Protein AF-A0A2D7W5N3-F1 (afdb_monomer_lite)

Radius of gyration: 33.21 Å; chains: 1; bounding box: 75×40×113 Å

Structure (mmCIF, N/CA/C/O backbone):
data_AF-A0A2D7W5N3-F1
#
_entry.id   AF-A0A2D7W5N3-F1
#
loop_
_atom_site.group_PDB
_atom_site.id
_atom_site.type_symbol
_atom_site.label_atom_id
_atom_site.label_alt_id
_atom_site.label_comp_id
_atom_site.label_asym_id
_atom_site.label_entity_id
_atom_site.label_seq_id
_atom_site.pdbx_PDB_ins_code
_atom_site.Cartn_x
_atom_site.Cartn_y
_atom_site.Cartn_z
_atom_site.occupancy
_atom_site.B_iso_or_equiv
_atom_site.auth_seq_id
_atom_site.auth_comp_id
_atom_site.auth_asym_id
_atom_site.auth_atom_id
_atom_site.pdbx_PDB_model_num
ATOM 1 N N . MET A 1 1 ? 52.614 26.474 -82.467 1.00 54.72 1 MET A N 1
ATOM 2 C CA . MET A 1 1 ? 52.352 26.367 -81.014 1.00 54.72 1 MET A CA 1
ATOM 3 C C . MET A 1 1 ? 50.844 26.342 -80.784 1.00 54.72 1 MET A C 1
ATOM 5 O O . MET A 1 1 ? 50.235 27.396 -80.765 1.00 54.72 1 MET A O 1
ATOM 9 N N . SER A 1 2 ? 50.232 25.157 -80.706 1.00 54.56 2 SER A N 1
ATOM 10 C CA . SER A 1 2 ? 48.811 24.978 -80.342 1.00 54.56 2 SER A CA 1
ATOM 11 C C . SER A 1 2 ? 48.578 23.537 -79.861 1.00 5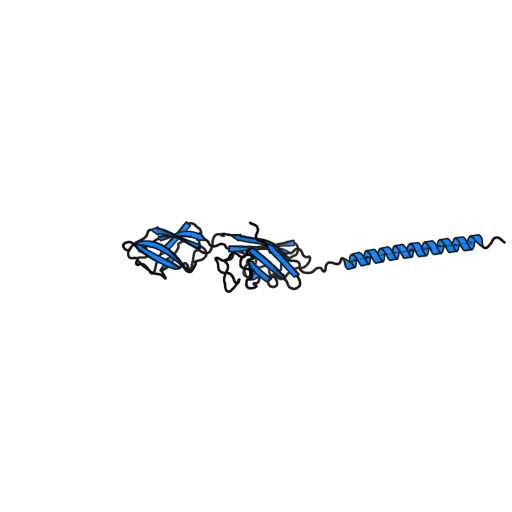4.56 2 SER A C 1
ATOM 13 O O . SER A 1 2 ? 47.822 22.773 -80.446 1.00 54.56 2 SER A O 1
ATOM 15 N N . GLY A 1 3 ? 49.354 23.110 -78.861 1.00 53.22 3 GLY A N 1
ATOM 16 C CA . GLY A 1 3 ? 49.225 21.783 -78.233 1.00 53.22 3 GLY A CA 1
ATOM 17 C C . GLY A 1 3 ? 49.004 21.849 -76.719 1.00 53.22 3 GLY A C 1
ATOM 18 O O . GLY A 1 3 ? 48.612 20.865 -76.107 1.00 53.22 3 GLY A O 1
ATOM 19 N N . SER A 1 4 ? 49.215 23.020 -76.111 1.00 54.69 4 SER A N 1
ATOM 20 C CA . SER A 1 4 ? 49.240 23.203 -74.655 1.00 54.69 4 SER A CA 1
ATOM 21 C C . SER A 1 4 ? 47.869 23.521 -74.036 1.00 54.69 4 SER A C 1
ATOM 23 O O . SER A 1 4 ? 47.729 23.461 -72.821 1.00 54.69 4 SER A O 1
ATOM 25 N N . SER A 1 5 ? 46.854 23.861 -74.845 1.00 56.72 5 SER A N 1
ATOM 26 C CA . SER A 1 5 ? 45.536 24.319 -74.360 1.00 56.72 5 SER A CA 1
ATOM 27 C C . SER A 1 5 ? 44.549 23.173 -74.093 1.00 56.72 5 SER A C 1
ATOM 29 O O . SER A 1 5 ? 43.832 23.222 -73.098 1.00 56.72 5 SER A O 1
ATOM 31 N N . VAL A 1 6 ? 44.543 22.116 -74.915 1.00 60.38 6 VAL A N 1
ATOM 32 C CA . VAL A 1 6 ? 43.643 20.961 -74.719 1.00 60.38 6 VAL A CA 1
ATOM 33 C C . VAL A 1 6 ? 44.118 20.093 -73.549 1.00 60.38 6 VAL A C 1
ATOM 35 O O . VAL A 1 6 ? 43.312 19.685 -72.721 1.00 60.38 6 VAL A O 1
ATOM 38 N N . GLY A 1 7 ? 45.434 19.886 -73.411 1.00 58.69 7 GLY A N 1
ATOM 39 C CA . GLY A 1 7 ? 46.010 19.114 -72.303 1.00 58.69 7 GLY A CA 1
ATOM 40 C C . GLY A 1 7 ? 45.766 19.749 -70.929 1.00 58.69 7 GLY A C 1
ATOM 41 O O . GLY A 1 7 ? 45.365 19.055 -70.001 1.00 58.69 7 GLY A O 1
ATOM 42 N N . ALA A 1 8 ? 45.924 21.072 -70.805 1.00 59.53 8 ALA A N 1
ATOM 43 C CA . ALA A 1 8 ? 45.649 21.787 -69.556 1.00 59.53 8 ALA A CA 1
ATOM 44 C C . ALA A 1 8 ? 44.154 21.773 -69.181 1.00 59.53 8 ALA A C 1
ATOM 46 O O . ALA A 1 8 ? 43.815 21.650 -68.005 1.00 59.53 8 ALA A O 1
ATOM 47 N N . MET A 1 9 ? 43.259 21.844 -70.174 1.00 61.66 9 MET A N 1
ATOM 48 C CA . MET A 1 9 ? 41.810 21.799 -69.956 1.00 61.66 9 MET A CA 1
ATOM 49 C C . MET A 1 9 ? 41.342 20.403 -69.518 1.00 61.66 9 MET A C 1
ATOM 51 O O . MET A 1 9 ? 40.581 20.289 -68.560 1.00 61.66 9 MET A O 1
ATOM 55 N N . VAL A 1 10 ? 41.859 19.342 -70.153 1.00 63.25 10 VAL A N 1
ATOM 56 C CA . VAL A 1 10 ? 41.561 17.945 -69.784 1.00 63.25 10 VAL A CA 1
ATOM 57 C C . VAL A 1 10 ? 42.049 17.648 -68.368 1.00 63.25 10 VAL A C 1
ATOM 59 O O . VAL A 1 10 ? 41.284 17.141 -67.548 1.00 63.25 10 VAL A O 1
ATOM 62 N N . VAL A 1 11 ? 43.280 18.044 -68.034 1.00 66.69 11 VAL A N 1
ATOM 63 C CA . VAL A 1 11 ? 43.834 17.861 -66.685 1.00 66.69 11 VAL A CA 1
ATOM 64 C C . VAL A 1 11 ? 43.010 18.629 -65.644 1.00 66.69 11 VAL A C 1
ATOM 66 O O . VAL A 1 11 ? 42.644 18.052 -64.623 1.00 66.69 11 VAL A O 1
ATOM 69 N N . GLY A 1 12 ? 42.618 19.877 -65.923 1.00 64.81 12 GLY A N 1
ATOM 70 C CA . GLY A 1 12 ? 41.759 20.666 -65.032 1.00 64.81 12 GLY A CA 1
ATOM 71 C C . GLY A 1 12 ? 40.396 20.018 -64.764 1.00 64.81 12 GLY A C 1
ATOM 72 O O . GLY A 1 12 ? 39.967 19.946 -63.614 1.00 64.81 12 GLY A O 1
ATOM 73 N N . THR A 1 13 ? 39.740 19.476 -65.796 1.00 70.06 13 THR A N 1
ATOM 74 C CA . THR A 1 13 ? 38.446 18.789 -65.627 1.00 70.06 13 THR A CA 1
ATOM 75 C C . THR A 1 13 ? 38.557 17.501 -64.816 1.00 70.06 13 THR A C 1
ATOM 77 O O . THR A 1 13 ? 37.707 17.247 -63.967 1.00 70.06 13 THR A O 1
ATOM 80 N N . VAL A 1 14 ? 39.627 16.724 -65.009 1.00 68.44 14 VAL A N 1
ATOM 81 C CA . VAL A 1 14 ? 39.860 15.484 -64.254 1.00 68.44 14 VAL A CA 1
ATOM 82 C C . VAL A 1 14 ? 40.140 15.790 -62.785 1.00 68.44 14 VAL A C 1
ATOM 84 O O . VAL A 1 14 ? 39.555 15.152 -61.914 1.00 68.44 14 VAL A O 1
ATOM 87 N N . PHE A 1 15 ? 40.957 16.805 -62.485 1.00 66.75 15 PHE A N 1
ATOM 88 C CA . PHE A 1 15 ? 41.204 17.211 -61.099 1.00 66.75 15 PHE A CA 1
ATOM 89 C C . PHE A 1 15 ? 39.926 17.691 -60.403 1.00 66.75 15 PHE A C 1
ATOM 91 O O . PHE A 1 15 ? 39.669 17.278 -59.277 1.00 66.75 15 PHE A O 1
ATOM 98 N N . ILE A 1 16 ? 39.084 18.488 -61.069 1.00 73.00 16 ILE A N 1
ATOM 99 C CA . ILE A 1 16 ? 37.806 18.944 -60.496 1.00 73.00 16 ILE A CA 1
ATOM 100 C C . ILE A 1 16 ? 36.856 17.766 -60.241 1.00 73.00 16 ILE A C 1
ATOM 102 O O . ILE A 1 16 ? 36.199 17.741 -59.203 1.00 73.00 16 ILE A O 1
ATOM 106 N N . MET A 1 17 ? 36.810 16.764 -61.126 1.00 72.06 17 MET A N 1
ATOM 107 C CA . MET A 1 17 ? 36.008 15.552 -60.906 1.00 72.06 17 MET A CA 1
ATOM 108 C C . MET A 1 17 ? 36.518 14.729 -59.718 1.00 72.06 17 MET A C 1
ATOM 110 O O . MET A 1 17 ? 35.714 14.275 -58.908 1.00 72.06 17 MET A O 1
ATOM 114 N N . VAL A 1 18 ? 37.839 14.574 -59.573 1.00 75.00 18 VAL A N 1
ATOM 115 C CA . VAL A 1 18 ? 38.444 13.855 -58.438 1.00 75.00 18 VAL A CA 1
ATOM 116 C C . VAL A 1 18 ? 38.167 14.583 -57.125 1.00 75.00 18 VAL A C 1
ATOM 118 O O . VAL A 1 18 ? 37.738 13.951 -56.162 1.00 75.00 18 VAL A O 1
ATOM 121 N N . PHE A 1 19 ? 38.339 15.907 -57.088 1.00 70.00 19 PHE A N 1
ATOM 122 C CA . PHE A 1 19 ? 37.999 16.700 -55.908 1.00 70.00 19 PHE A CA 1
ATOM 123 C C . PHE A 1 19 ? 36.498 16.661 -55.610 1.00 70.00 19 PHE A C 1
ATOM 125 O O . PHE A 1 19 ? 36.133 16.524 -54.450 1.00 70.00 19 PHE A O 1
ATOM 132 N N . GLY A 1 20 ? 35.634 16.695 -56.629 1.00 71.25 20 GLY A N 1
ATOM 133 C CA . GLY A 1 20 ? 34.184 16.575 -56.464 1.00 71.25 20 GLY A CA 1
ATOM 134 C C . GLY A 1 20 ? 33.745 15.223 -55.895 1.00 71.25 20 GLY A C 1
ATOM 135 O O . GLY A 1 20 ? 32.895 15.178 -55.013 1.00 71.25 20 GLY A O 1
ATOM 136 N N . MET A 1 21 ? 34.346 14.113 -56.334 1.00 78.50 21 MET A N 1
ATOM 137 C CA . MET A 1 21 ? 34.057 12.794 -55.750 1.00 78.50 21 MET A CA 1
ATOM 138 C C . MET A 1 21 ? 34.644 12.647 -54.342 1.00 78.50 21 MET A C 1
ATOM 140 O O . MET A 1 21 ? 34.015 12.042 -53.474 1.00 78.50 21 MET A O 1
ATOM 144 N N . ALA A 1 22 ? 35.824 13.221 -54.093 1.00 72.69 22 ALA A N 1
ATOM 145 C CA . ALA A 1 22 ? 36.445 13.211 -52.774 1.00 72.69 22 ALA A CA 1
ATOM 146 C C . ALA A 1 22 ? 35.637 14.023 -51.750 1.00 72.69 22 ALA A C 1
ATOM 148 O O . ALA A 1 22 ? 35.497 13.577 -50.615 1.00 72.69 22 ALA A O 1
ATOM 149 N N . THR A 1 23 ? 35.062 15.171 -52.130 1.00 75.31 23 THR A N 1
ATOM 150 C CA . THR A 1 23 ? 34.209 15.959 -51.226 1.00 75.31 23 THR A CA 1
ATOM 151 C C . THR A 1 23 ? 32.866 15.293 -50.962 1.00 75.31 23 THR A C 1
ATOM 153 O O . THR A 1 23 ? 32.422 15.316 -49.820 1.00 75.31 23 THR A O 1
ATOM 156 N N . VAL A 1 24 ? 32.250 14.644 -51.956 1.00 76.38 24 VAL A N 1
ATOM 157 C CA . VAL A 1 24 ? 31.032 13.839 -51.745 1.00 76.38 24 VAL A CA 1
ATOM 158 C C . VAL A 1 24 ? 31.312 12.678 -50.789 1.00 76.38 24 VAL A C 1
ATOM 160 O O . VAL A 1 24 ? 30.594 12.516 -49.811 1.00 76.38 24 VAL A O 1
ATOM 163 N N . SER A 1 25 ? 32.413 11.949 -50.988 1.00 78.56 25 SER A N 1
ATOM 164 C CA . SER A 1 25 ? 32.828 10.872 -50.080 1.00 78.56 25 SER A CA 1
ATOM 165 C C . SER A 1 25 ? 33.133 11.383 -48.667 1.00 78.56 25 SER A C 1
ATOM 167 O O . SER A 1 25 ? 32.796 10.730 -47.683 1.00 78.56 25 SER A O 1
ATOM 169 N N . LEU A 1 26 ? 33.734 12.568 -48.530 1.00 82.62 26 LEU A N 1
ATOM 170 C CA . LEU A 1 26 ? 33.985 13.178 -47.223 1.00 82.62 26 LEU A CA 1
ATOM 171 C C . LEU A 1 26 ? 32.672 13.582 -46.540 1.00 82.62 26 LEU A C 1
ATOM 173 O O . LEU A 1 26 ? 32.514 13.316 -45.355 1.00 82.62 26 LEU A O 1
ATOM 177 N N . ILE A 1 27 ? 31.715 14.150 -47.277 1.00 80.00 27 ILE A N 1
ATOM 178 C CA . ILE A 1 27 ? 30.374 14.470 -46.766 1.00 80.00 27 ILE A CA 1
ATOM 179 C C . ILE A 1 27 ? 29.643 13.197 -46.331 1.00 80.00 27 ILE A C 1
ATOM 181 O O . ILE A 1 27 ? 29.071 13.179 -45.247 1.00 80.00 27 ILE A O 1
ATOM 185 N N . ASP A 1 28 ? 29.705 12.122 -47.114 1.00 82.06 28 ASP A N 1
ATOM 186 C CA . ASP A 1 28 ? 29.089 10.843 -46.755 1.00 82.06 28 ASP A CA 1
ATOM 187 C C . ASP A 1 28 ? 29.748 10.229 -45.515 1.00 82.06 28 ASP A C 1
ATOM 189 O O . ASP A 1 28 ? 29.047 9.775 -44.615 1.00 82.06 28 ASP A O 1
ATOM 193 N N . ASN A 1 29 ? 31.078 10.291 -45.405 1.00 77.75 29 ASN A N 1
ATOM 194 C CA . ASN A 1 29 ? 31.802 9.845 -44.213 1.00 77.75 29 ASN A CA 1
ATOM 195 C C . ASN A 1 29 ? 31.486 10.703 -42.982 1.00 77.75 29 ASN A C 1
ATOM 197 O O . ASN A 1 29 ? 31.342 10.162 -41.890 1.00 77.75 29 ASN A O 1
ATOM 201 N N . VAL A 1 30 ? 31.340 12.021 -43.139 1.00 78.62 30 VAL A N 1
ATOM 202 C CA . VAL A 1 30 ? 30.930 12.924 -42.053 1.00 78.62 30 VAL A CA 1
ATOM 203 C C . VAL A 1 30 ? 29.486 12.643 -41.646 1.00 78.62 30 VAL A C 1
ATOM 205 O O . VAL A 1 30 ? 29.220 12.511 -40.460 1.00 78.62 30 VAL A O 1
ATOM 208 N N . ASN A 1 31 ? 28.566 12.453 -42.592 1.00 75.31 31 ASN A N 1
ATOM 209 C CA . ASN A 1 31 ? 27.173 12.101 -42.307 1.00 75.31 31 ASN A CA 1
ATOM 210 C C . ASN A 1 31 ? 27.054 10.729 -41.630 1.00 75.31 31 ASN A C 1
ATOM 212 O O . ASN A 1 31 ? 26.258 10.564 -40.709 1.00 75.31 31 ASN A O 1
ATOM 216 N N . GLN A 1 32 ? 27.850 9.749 -42.061 1.00 73.69 32 GLN A N 1
ATOM 217 C CA . GLN A 1 32 ? 27.921 8.432 -41.433 1.00 73.69 32 GLN A CA 1
ATOM 218 C C . GLN A 1 32 ? 28.556 8.516 -40.038 1.00 73.69 32 GLN A C 1
ATOM 220 O O . GLN A 1 32 ? 28.087 7.856 -39.118 1.00 73.69 32 GLN A O 1
ATOM 225 N N . SER A 1 33 ? 29.575 9.361 -39.853 1.00 63.34 33 SER A N 1
ATOM 226 C CA . SER A 1 33 ? 30.179 9.626 -38.543 1.00 63.34 33 SER A CA 1
ATOM 227 C C . SER A 1 33 ? 29.211 10.339 -37.604 1.00 63.34 33 SER A C 1
ATOM 229 O O . SER A 1 33 ? 29.192 10.004 -36.431 1.00 63.34 33 SER A O 1
ATOM 231 N N . ILE A 1 34 ? 28.398 11.278 -38.098 1.00 66.25 34 ILE A N 1
ATOM 232 C CA . ILE A 1 34 ? 27.356 11.950 -37.310 1.00 66.25 34 ILE A CA 1
ATOM 233 C C . ILE A 1 34 ? 26.289 10.928 -36.901 1.00 66.25 34 ILE A C 1
ATOM 235 O O . ILE A 1 34 ? 26.001 10.807 -35.719 1.00 66.25 34 ILE A O 1
ATOM 239 N N . LYS A 1 35 ? 25.807 10.091 -37.832 1.00 61.72 35 LYS A N 1
ATOM 240 C CA . LYS A 1 35 ? 24.886 8.981 -37.512 1.00 61.72 35 LYS A CA 1
ATOM 241 C C . LYS A 1 35 ? 25.453 7.984 -36.497 1.00 61.72 35 LYS A C 1
ATOM 243 O O . LYS A 1 35 ? 24.695 7.453 -35.699 1.00 61.72 35 LYS A O 1
ATOM 248 N N . ASN A 1 36 ? 26.757 7.713 -36.536 1.00 60.28 36 ASN A N 1
ATOM 249 C CA . ASN A 1 36 ? 27.413 6.825 -35.575 1.00 60.28 36 ASN A CA 1
ATOM 250 C C . ASN A 1 36 ? 27.719 7.519 -34.233 1.00 60.28 36 ASN A C 1
ATOM 252 O O . ASN A 1 36 ? 27.846 6.835 -33.225 1.00 60.28 36 ASN A O 1
ATOM 256 N N . SER A 1 37 ? 27.861 8.849 -34.207 1.00 58.88 37 SER A N 1
ATOM 257 C CA . SER A 1 37 ? 28.017 9.635 -32.974 1.00 58.88 37 SER A CA 1
ATOM 258 C C . SER A 1 37 ? 26.689 9.881 -32.258 1.00 58.88 37 SER A C 1
ATOM 260 O O . SER A 1 37 ? 26.703 10.011 -31.040 1.00 58.88 37 SER A O 1
ATOM 262 N N . ASP A 1 38 ? 25.568 9.866 -32.983 1.00 56.31 38 ASP A N 1
ATOM 263 C CA . ASP A 1 38 ? 24.204 9.875 -32.432 1.00 56.31 38 ASP A CA 1
ATOM 264 C C . ASP A 1 38 ? 23.689 8.454 -32.118 1.00 56.31 38 ASP A C 1
ATOM 266 O O . ASP A 1 38 ? 22.483 8.231 -32.003 1.00 56.31 38 ASP A O 1
ATOM 270 N N . TYR A 1 39 ? 24.585 7.466 -32.010 1.00 48.69 39 TYR A N 1
ATOM 271 C CA . TYR A 1 39 ? 24.221 6.125 -31.564 1.00 48.69 39 TYR A CA 1
ATOM 272 C C . TYR A 1 39 ? 23.861 6.186 -30.075 1.00 48.69 39 TYR A C 1
ATOM 274 O O . TYR A 1 39 ? 24.731 6.071 -29.211 1.00 48.69 39 TYR A O 1
ATOM 282 N N . GLU A 1 40 ? 22.576 6.398 -29.776 1.00 55.47 40 GLU A N 1
ATOM 283 C CA . GLU A 1 40 ? 22.011 6.019 -28.483 1.00 55.47 40 GLU A CA 1
ATOM 284 C C . GLU A 1 40 ? 22.326 4.535 -28.294 1.00 55.47 40 GLU A C 1
ATOM 286 O O . GLU A 1 40 ? 21.930 3.695 -29.110 1.00 55.47 40 GLU A O 1
ATOM 291 N N . LEU A 1 41 ? 23.107 4.219 -27.260 1.00 53.09 41 LEU A N 1
ATOM 292 C CA . LEU A 1 41 ? 23.269 2.836 -26.848 1.00 53.09 41 LEU A CA 1
ATOM 293 C C . LEU A 1 41 ? 21.854 2.269 -26.641 1.00 53.09 41 LEU A C 1
ATOM 295 O O . LEU A 1 41 ? 21.029 2.943 -26.015 1.00 53.09 41 LEU A O 1
ATOM 299 N N . PRO A 1 42 ? 21.527 1.089 -27.201 1.00 57.84 42 PRO A N 1
ATOM 300 C CA . PRO A 1 42 ? 20.285 0.397 -26.897 1.00 57.84 42 PRO A CA 1
ATOM 301 C C . PRO A 1 42 ? 20.381 -0.149 -25.469 1.00 57.84 42 PRO A C 1
ATOM 303 O O . PRO A 1 42 ? 20.421 -1.349 -25.255 1.00 57.84 42 PRO A O 1
ATOM 306 N N . ASP A 1 43 ? 20.493 0.743 -24.495 1.00 68.50 43 ASP A N 1
ATOM 307 C CA . ASP A 1 43 ? 20.522 0.386 -23.093 1.00 68.50 43 ASP A CA 1
ATOM 308 C C . ASP A 1 43 ? 19.084 0.086 -22.657 1.00 68.50 43 ASP A C 1
ATOM 310 O O . ASP A 1 43 ? 18.121 0.657 -23.202 1.00 68.50 43 ASP A O 1
ATOM 314 N N . PRO A 1 44 ? 18.894 -0.817 -21.684 1.00 74.81 44 PRO A N 1
ATOM 315 C CA . PRO A 1 44 ? 17.586 -0.997 -21.088 1.00 74.81 44 PRO A CA 1
ATOM 316 C C . PRO A 1 44 ? 17.098 0.374 -20.598 1.00 74.81 44 PRO A C 1
ATOM 318 O O . PRO A 1 44 ? 17.786 1.071 -19.855 1.00 74.81 44 PRO A O 1
ATOM 321 N N . LYS A 1 45 ? 15.917 0.798 -21.056 1.00 87.12 45 LYS A N 1
ATOM 322 C CA . LYS A 1 45 ? 15.323 2.086 -20.690 1.00 87.12 45 LYS A CA 1
ATOM 323 C C . LYS A 1 45 ? 13.942 1.840 -20.126 1.00 87.12 45 LYS A C 1
ATOM 325 O O . LYS A 1 45 ? 13.000 1.550 -20.859 1.00 87.12 45 LYS A O 1
ATOM 330 N N . VAL A 1 46 ? 13.827 1.974 -18.816 1.00 90.56 46 VAL A N 1
ATOM 331 C CA . VAL A 1 46 ? 12.558 1.859 -18.104 1.00 90.56 46 VAL A CA 1
ATOM 332 C C . VAL A 1 46 ? 12.251 3.195 -17.456 1.00 90.56 46 VAL A C 1
ATOM 334 O O . VAL A 1 46 ? 13.087 3.740 -16.738 1.00 90.56 46 VAL A O 1
ATOM 337 N N . ASP A 1 47 ? 11.049 3.700 -17.711 1.00 92.12 47 ASP A N 1
ATOM 338 C CA . ASP A 1 47 ? 10.564 4.950 -17.140 1.00 92.12 47 ASP A CA 1
ATOM 339 C C . ASP A 1 47 ? 9.373 4.701 -16.219 1.00 92.12 47 ASP A C 1
ATOM 341 O O . ASP A 1 47 ? 8.519 3.852 -16.494 1.00 92.12 47 ASP A O 1
ATOM 345 N N . ILE A 1 48 ? 9.301 5.474 -15.134 1.00 94.38 48 ILE A N 1
ATOM 346 C CA . ILE A 1 48 ? 8.097 5.550 -14.307 1.00 94.38 48 ILE A CA 1
ATOM 347 C C . ILE A 1 48 ? 7.062 6.369 -15.077 1.00 94.38 48 ILE A C 1
ATOM 349 O O . ILE A 1 48 ? 7.285 7.531 -15.407 1.00 94.38 48 ILE A O 1
ATOM 353 N N . ILE A 1 49 ? 5.917 5.758 -15.357 1.00 95.06 49 ILE A N 1
ATOM 354 C CA . ILE A 1 49 ? 4.787 6.398 -16.034 1.00 95.06 49 ILE A CA 1
ATOM 355 C C . ILE A 1 49 ? 3.827 7.019 -15.027 1.00 95.06 49 ILE A C 1
ATOM 357 O O . ILE A 1 49 ? 3.292 8.100 -15.267 1.00 95.06 49 ILE A O 1
ATOM 361 N N . SER A 1 50 ? 3.597 6.344 -13.901 1.00 94.81 50 SER A N 1
ATOM 362 C CA . SER A 1 50 ? 2.782 6.885 -12.818 1.00 94.81 50 SER A CA 1
ATOM 363 C C . SER A 1 50 ? 3.287 6.423 -11.462 1.00 94.81 50 SER A C 1
ATOM 365 O O . SER A 1 50 ? 3.693 5.275 -11.293 1.00 94.81 50 SER A O 1
ATOM 367 N N . PHE A 1 51 ? 3.183 7.318 -10.491 1.00 94.31 51 PHE A N 1
ATOM 368 C CA . PHE A 1 51 ? 3.384 7.051 -9.077 1.00 94.31 51 PHE A CA 1
ATOM 369 C C . PHE A 1 51 ? 2.243 7.731 -8.325 1.00 94.31 51 PHE A C 1
ATOM 371 O O . PHE A 1 51 ? 2.052 8.943 -8.458 1.00 94.31 51 PHE A O 1
ATOM 378 N N . THR A 1 52 ? 1.448 6.943 -7.608 1.00 95.44 52 THR A N 1
ATOM 379 C CA . THR A 1 52 ? 0.300 7.441 -6.845 1.00 95.44 52 THR A CA 1
ATOM 380 C C . THR A 1 52 ? 0.370 6.951 -5.414 1.00 95.44 52 THR A C 1
ATOM 382 O O . THR A 1 52 ? 0.638 5.772 -5.190 1.00 95.44 52 THR A O 1
ATOM 385 N N . ASP A 1 53 ? 0.049 7.850 -4.494 1.00 94.75 53 ASP A N 1
ATOM 386 C CA . ASP A 1 53 ? -0.160 7.587 -3.076 1.00 94.75 53 ASP A CA 1
ATOM 387 C C . ASP A 1 53 ? -1.607 7.971 -2.767 1.00 94.75 53 ASP A C 1
ATOM 389 O O . ASP A 1 53 ? -1.987 9.137 -2.882 1.00 94.75 53 ASP A O 1
ATOM 393 N N . SER A 1 54 ? -2.470 6.973 -2.592 1.00 93.50 54 SER A N 1
ATOM 394 C CA . SER A 1 54 ? -3.914 7.202 -2.479 1.00 93.50 54 SER A CA 1
ATOM 395 C C . SER A 1 54 ? -4.608 6.052 -1.772 1.00 93.50 54 SER A C 1
ATOM 397 O O . SER A 1 54 ? -4.097 4.935 -1.724 1.00 93.50 54 SER A O 1
ATOM 399 N N . VAL A 1 55 ? -5.803 6.298 -1.242 1.00 94.88 55 VAL A N 1
ATOM 400 C CA . VAL A 1 55 ? -6.603 5.247 -0.608 1.00 94.88 55 VAL A CA 1
ATOM 401 C C . VAL A 1 55 ? -6.987 4.183 -1.639 1.00 94.88 55 VAL A C 1
ATOM 403 O O . VAL A 1 55 ? -7.662 4.476 -2.626 1.00 94.88 55 VAL A O 1
ATOM 406 N N . GLN A 1 56 ? -6.585 2.941 -1.372 1.00 94.94 56 GLN A N 1
ATOM 407 C CA . GLN A 1 56 ? -6.923 1.760 -2.169 1.00 94.94 56 GLN A CA 1
ATOM 408 C C . GLN A 1 56 ? -7.762 0.795 -1.322 1.00 94.94 56 GLN A C 1
ATOM 410 O O . GLN A 1 56 ? -7.562 0.702 -0.109 1.00 94.94 56 GLN A O 1
ATOM 415 N N . SER A 1 57 ? -8.697 0.091 -1.961 1.00 92.94 57 SER A N 1
ATOM 416 C CA . SER A 1 57 ? -9.596 -0.871 -1.314 1.00 92.94 57 SER A CA 1
ATOM 417 C C . SER A 1 57 ? -9.494 -2.232 -2.008 1.00 92.94 57 SER A C 1
ATOM 419 O O . SER A 1 57 ? -9.592 -2.262 -3.238 1.00 92.94 57 SER A O 1
ATOM 421 N N . PRO A 1 58 ? -9.352 -3.344 -1.265 1.00 94.69 58 PRO A N 1
ATOM 422 C CA . PRO A 1 58 ? -9.165 -3.429 0.190 1.00 94.69 58 PRO A CA 1
ATOM 423 C C . PRO A 1 58 ? -7.822 -2.843 0.663 1.00 94.69 58 PRO A C 1
ATOM 425 O O . PRO A 1 58 ? -6.867 -2.749 -0.111 1.00 94.69 58 PRO A O 1
ATOM 428 N N . GLY A 1 59 ? -7.726 -2.445 1.935 1.00 95.19 59 GLY A N 1
ATOM 429 C CA . GLY A 1 59 ? -6.536 -1.757 2.442 1.00 95.19 59 GLY A CA 1
ATOM 430 C C . GLY A 1 59 ? -6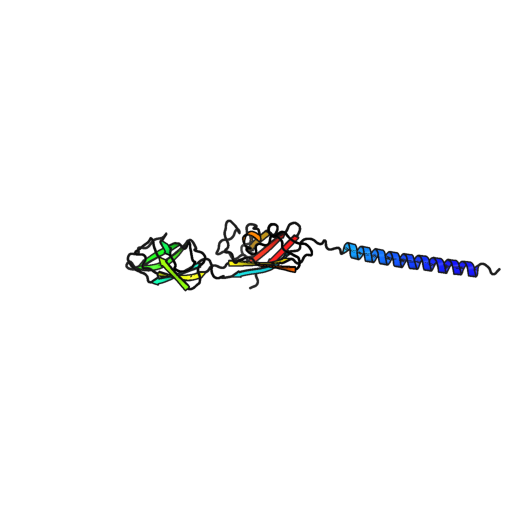.305 -1.845 3.952 1.00 95.19 59 GLY A C 1
ATOM 431 O O . GLY A 1 59 ? -7.017 -2.565 4.661 1.00 95.19 59 GLY A O 1
ATOM 432 N N . PRO A 1 60 ? -5.264 -1.155 4.455 1.00 96.62 60 PRO A N 1
ATOM 433 C CA . PRO A 1 60 ? -4.960 -1.089 5.876 1.00 96.62 60 PRO A CA 1
ATOM 434 C C . PRO A 1 60 ? -5.918 -0.142 6.593 1.00 96.62 60 PRO A C 1
ATOM 436 O O . PRO A 1 60 ? -6.225 0.930 6.080 1.00 96.62 60 PRO A O 1
ATOM 439 N N . VAL A 1 61 ? -6.357 -0.485 7.800 1.00 97.44 61 VAL A N 1
ATOM 440 C CA . VAL A 1 61 ? -7.278 0.363 8.578 1.00 97.44 61 VAL A CA 1
ATOM 441 C C . VAL A 1 61 ? -6.567 1.613 9.102 1.00 97.44 61 VAL A C 1
ATOM 443 O O . VAL A 1 61 ? -5.555 1.494 9.784 1.00 97.44 61 VAL A O 1
ATOM 446 N N . ASN A 1 62 ? -7.143 2.794 8.858 1.00 96.44 62 ASN A N 1
ATOM 447 C CA . ASN A 1 62 ? -6.679 4.069 9.422 1.00 96.44 62 ASN A CA 1
ATOM 448 C C . ASN A 1 62 ? -7.541 4.518 10.607 1.00 96.44 62 ASN A C 1
ATOM 450 O O . ASN A 1 62 ? -7.030 4.937 11.645 1.00 96.44 62 ASN A O 1
ATOM 454 N N . SER A 1 63 ? -8.866 4.418 10.484 1.00 96.56 63 SER A N 1
ATOM 455 C CA . SER A 1 63 ? -9.769 4.793 11.572 1.00 96.56 63 SER A CA 1
ATOM 456 C C . SER A 1 63 ? -11.027 3.943 11.621 1.00 96.56 63 SER A C 1
ATOM 458 O O . SER A 1 63 ? -11.483 3.387 10.619 1.00 96.56 63 SER A O 1
ATOM 460 N N . VAL A 1 64 ? -11.594 3.864 12.821 1.00 97.88 64 VAL A N 1
ATOM 461 C CA . VAL A 1 64 ? -12.777 3.068 13.143 1.00 97.88 64 VAL A CA 1
ATOM 462 C C . VAL A 1 64 ? -13.735 3.870 14.023 1.00 97.88 64 VAL A C 1
ATOM 464 O O . VAL A 1 64 ? -13.349 4.872 14.626 1.00 97.88 64 VAL A O 1
ATOM 467 N N . SER A 1 65 ? -14.986 3.431 14.109 1.00 97.19 65 SER A N 1
ATOM 468 C CA . SER A 1 65 ? -16.005 3.987 15.003 1.00 97.19 65 SER A CA 1
ATOM 469 C C . SER A 1 65 ? -16.799 2.882 15.692 1.00 97.19 65 SER A C 1
ATOM 471 O O . SER A 1 65 ? -16.800 1.733 15.251 1.00 97.19 65 SER A O 1
ATOM 473 N N . VAL A 1 66 ? -17.479 3.226 16.788 1.00 97.56 66 VAL A N 1
ATOM 474 C CA . VAL A 1 66 ? -18.395 2.306 17.471 1.00 97.56 66 VAL A CA 1
ATOM 475 C C . VAL A 1 66 ? -19.702 2.233 16.689 1.00 97.56 66 VAL A C 1
ATOM 477 O O . VAL A 1 66 ? -20.340 3.254 16.436 1.00 97.56 66 VAL A O 1
ATOM 480 N N . PHE A 1 67 ? -20.120 1.020 16.340 1.00 96.94 67 PHE A N 1
ATOM 481 C CA . PHE A 1 67 ? -21.451 0.750 15.802 1.00 96.94 67 PHE A CA 1
ATOM 482 C C . PHE A 1 67 ? -22.410 0.283 16.902 1.00 96.94 67 PHE A C 1
ATOM 484 O O . PHE A 1 67 ? -23.557 0.722 16.964 1.00 96.94 67 PHE A O 1
ATOM 491 N N . SER A 1 68 ? -21.930 -0.585 17.796 1.00 96.50 68 SER A N 1
ATOM 492 C CA . SER A 1 68 ? -22.648 -1.031 18.989 1.00 96.50 68 SER A CA 1
ATOM 493 C C . SER A 1 68 ? -21.672 -1.248 20.142 1.00 96.50 68 SER A C 1
ATOM 495 O O . SER A 1 68 ? -20.685 -1.960 19.981 1.00 96.50 68 SER A O 1
ATOM 497 N N . GLY A 1 69 ? -21.947 -0.645 21.301 1.00 95.44 69 GLY A N 1
ATOM 498 C CA . GLY A 1 69 ? -21.037 -0.672 22.450 1.00 95.44 69 GLY A CA 1
ATOM 499 C C . GLY A 1 69 ? -20.973 -2.008 23.202 1.00 95.44 69 GLY A C 1
ATOM 500 O O . GLY A 1 69 ? -20.056 -2.213 23.992 1.00 95.44 69 GLY A O 1
ATOM 501 N N . GLY A 1 70 ? -21.918 -2.924 22.969 1.00 96.00 70 GLY A N 1
ATOM 502 C CA . GLY A 1 70 ? -21.979 -4.201 23.688 1.00 96.00 70 GLY A CA 1
ATOM 503 C C . GLY A 1 70 ? -22.104 -4.037 25.208 1.00 96.00 70 GLY A C 1
ATOM 504 O O . GLY A 1 70 ? -22.604 -3.022 25.701 1.00 96.00 70 GLY A O 1
ATOM 505 N N . THR A 1 71 ? -21.669 -5.050 25.958 1.00 95.69 71 THR A N 1
ATOM 506 C CA . THR A 1 71 ? -21.701 -5.058 27.428 1.00 95.69 71 THR A CA 1
ATOM 507 C C . THR A 1 71 ? -20.512 -5.799 28.039 1.00 95.69 71 THR A C 1
ATOM 509 O O . THR A 1 71 ? -19.911 -6.679 27.426 1.00 95.69 71 THR A O 1
ATOM 512 N N . GLY A 1 72 ? -20.193 -5.481 29.295 1.00 94.56 72 GLY A N 1
ATOM 513 C CA . GLY A 1 72 ? -19.137 -6.169 30.044 1.00 94.56 72 GLY A CA 1
ATOM 514 C C . GLY A 1 72 ? -17.726 -5.791 29.596 1.00 94.56 72 GLY A C 1
ATOM 515 O O . GLY A 1 72 ? -16.800 -6.571 29.804 1.00 94.56 72 GLY A O 1
ATOM 516 N N . TYR A 1 73 ? -17.572 -4.618 28.980 1.00 95.25 73 TYR A N 1
ATOM 517 C CA . TYR A 1 73 ? -16.273 -4.069 28.613 1.00 95.25 73 TYR A CA 1
ATOM 518 C C . TYR A 1 73 ? -15.737 -3.173 29.724 1.00 95.25 73 TYR A C 1
ATOM 520 O O . TYR A 1 73 ? -16.491 -2.495 30.419 1.00 95.25 73 TYR A O 1
ATOM 528 N N . SER A 1 74 ? -14.417 -3.161 29.849 1.00 93.00 74 SER A N 1
ATOM 529 C CA . SER A 1 74 ? -13.662 -2.209 30.658 1.00 93.00 74 SER A CA 1
ATOM 530 C C . SER A 1 74 ? -12.615 -1.541 29.781 1.00 93.00 74 SER A C 1
ATOM 532 O O . SER A 1 74 ? -12.057 -2.199 28.901 1.00 93.00 74 SER A O 1
ATOM 534 N N . THR A 1 75 ? -12.309 -0.277 30.051 1.00 95.25 75 THR A N 1
ATOM 535 C CA . THR A 1 75 ? -11.269 0.478 29.346 1.00 95.25 75 THR A CA 1
ATOM 536 C C . THR A 1 75 ? -9.945 -0.289 29.340 1.00 95.25 75 THR A C 1
ATOM 538 O O . THR A 1 75 ? -9.447 -0.692 30.395 1.00 95.25 75 THR A O 1
ATOM 541 N N . GLY A 1 76 ? -9.362 -0.483 28.158 1.00 92.88 76 GLY A N 1
ATOM 542 C CA . GLY A 1 76 ? -8.142 -1.269 27.986 1.00 92.88 76 GLY A CA 1
ATOM 543 C C . GLY A 1 76 ? -7.746 -1.487 26.526 1.00 92.88 76 GLY A C 1
ATOM 544 O O . GLY A 1 76 ? -8.502 -1.166 25.613 1.00 92.88 76 GLY A O 1
ATOM 545 N N . GLY A 1 77 ? -6.545 -2.039 26.337 1.00 94.31 77 GLY A N 1
ATOM 546 C CA . GLY A 1 77 ? -5.938 -2.324 25.034 1.00 94.31 77 GLY A CA 1
ATOM 547 C C . GLY A 1 77 ? -5.733 -3.806 24.752 1.00 94.31 77 GLY A C 1
ATOM 548 O O . GLY A 1 77 ? -5.974 -4.656 25.611 1.00 94.31 77 GLY A O 1
ATOM 549 N N . GLY A 1 78 ? -5.262 -4.118 23.546 1.00 94.38 78 GLY A N 1
ATOM 550 C CA . GLY A 1 78 ? -5.022 -5.487 23.090 1.00 94.38 78 GLY A CA 1
ATOM 551 C C . GLY A 1 78 ? -6.290 -6.254 22.709 1.00 94.38 78 GLY A C 1
ATOM 552 O O . GLY A 1 78 ? -6.277 -7.486 22.682 1.00 94.38 78 GLY A O 1
ATOM 553 N N . CYS A 1 79 ? -7.388 -5.557 22.419 1.00 95.38 79 CYS A N 1
ATOM 554 C CA . CYS A 1 79 ? -8.654 -6.177 22.053 1.00 95.38 79 CYS A CA 1
ATOM 555 C C . CYS A 1 79 ? -8.575 -6.700 20.621 1.00 95.38 79 CYS A C 1
ATOM 557 O O . CYS A 1 79 ? -8.554 -5.946 19.646 1.00 95.38 79 CYS A O 1
ATOM 559 N N . THR A 1 80 ? -8.513 -8.020 20.495 1.00 95.81 80 THR A N 1
ATOM 560 C CA . THR A 1 80 ? -8.544 -8.708 19.204 1.00 95.81 80 THR A CA 1
ATOM 561 C C . THR A 1 80 ? -9.874 -8.474 18.504 1.00 95.81 80 THR A C 1
ATOM 563 O O . THR A 1 80 ? -10.910 -8.382 19.159 1.00 95.81 80 THR A O 1
ATOM 566 N N . THR A 1 81 ? -9.876 -8.455 17.179 1.00 95.81 81 THR A N 1
ATOM 567 C CA . THR A 1 81 ? -11.107 -8.291 16.405 1.00 95.81 81 THR A CA 1
ATOM 568 C C . THR A 1 81 ? -11.355 -9.489 15.500 1.00 95.81 81 THR A C 1
ATOM 570 O O . THR A 1 81 ? -10.439 -10.235 15.151 1.00 95.81 81 THR A O 1
ATOM 573 N N . THR A 1 82 ? -12.619 -9.694 15.145 1.00 94.69 82 THR A N 1
ATOM 574 C CA . THR A 1 82 ? -13.029 -10.659 14.120 1.00 94.69 82 THR A CA 1
ATOM 575 C C . THR A 1 82 ? -13.973 -9.966 13.153 1.00 94.69 82 THR A C 1
ATOM 577 O O . THR A 1 82 ? -14.785 -9.145 13.569 1.00 94.69 82 THR A O 1
ATOM 580 N N . THR A 1 83 ? -13.871 -10.276 11.868 1.00 93.12 83 THR A N 1
ATOM 581 C CA . THR A 1 83 ? -14.777 -9.767 10.833 1.00 93.12 83 THR A CA 1
ATOM 582 C C . THR A 1 83 ? -15.339 -10.935 10.032 1.00 93.12 83 THR A C 1
ATOM 584 O O . THR A 1 83 ? -14.806 -12.045 10.068 1.00 93.12 83 THR A O 1
ATOM 587 N N . THR A 1 84 ? -16.455 -10.689 9.350 1.00 85.50 84 THR A N 1
ATOM 588 C CA . THR A 1 84 ? -17.009 -11.623 8.357 1.00 85.50 84 THR A CA 1
ATOM 589 C C . THR A 1 84 ? -16.465 -11.374 6.948 1.00 85.50 84 THR A C 1
ATOM 591 O O . THR A 1 84 ? -16.697 -12.206 6.074 1.00 85.50 84 THR A O 1
ATOM 594 N N . GLY A 1 85 ? -15.758 -10.255 6.739 1.00 88.12 85 GLY A N 1
ATOM 595 C CA . GLY A 1 85 ? -15.029 -9.946 5.508 1.00 88.12 85 GLY A CA 1
ATOM 596 C C . GLY A 1 85 ? -13.612 -10.531 5.486 1.00 88.12 85 GLY A C 1
ATOM 597 O O . GLY A 1 85 ? -13.256 -11.360 6.324 1.00 88.12 85 GLY A O 1
ATOM 598 N N . ASP A 1 86 ? -12.796 -10.060 4.542 1.00 92.81 86 ASP A N 1
ATOM 599 C CA . ASP A 1 86 ? -11.427 -10.551 4.307 1.00 92.81 86 ASP A CA 1
ATOM 600 C C . ASP A 1 86 ? -10.369 -9.900 5.223 1.00 92.81 86 ASP A C 1
ATOM 602 O O . ASP A 1 86 ? -9.198 -10.291 5.220 1.00 92.81 86 ASP A O 1
ATOM 606 N N . GLY A 1 87 ? -10.774 -8.913 6.027 1.00 94.94 87 GLY A N 1
ATOM 607 C CA . GLY A 1 87 ? -9.891 -8.170 6.917 1.00 94.94 87 GLY A CA 1
ATOM 608 C C . GLY A 1 87 ? -9.249 -9.034 8.009 1.00 94.94 87 GLY A C 1
ATOM 609 O O . GLY A 1 87 ? -9.898 -9.857 8.654 1.00 94.94 87 GLY A O 1
ATOM 610 N N . THR A 1 88 ? -7.959 -8.824 8.280 1.00 95.75 88 THR A N 1
ATOM 611 C CA . THR A 1 88 ? -7.217 -9.573 9.310 1.00 95.75 88 THR A CA 1
ATOM 612 C C . THR A 1 88 ? -6.264 -8.689 10.114 1.00 95.75 88 THR A C 1
ATOM 614 O O . THR A 1 88 ? -5.898 -7.592 9.698 1.00 95.75 88 THR A O 1
ATOM 617 N N . GLY A 1 89 ? -5.876 -9.144 11.311 1.00 95.12 89 GLY A N 1
ATOM 618 C CA . GLY A 1 89 ? -4.786 -8.537 12.090 1.00 95.12 89 GLY A CA 1
ATOM 619 C C . GLY A 1 89 ? -5.095 -7.214 12.805 1.00 95.12 89 GLY A C 1
ATOM 620 O O . GLY A 1 89 ? -4.190 -6.660 13.424 1.00 95.12 89 GLY A O 1
ATOM 621 N N . LEU A 1 90 ? -6.340 -6.725 12.761 1.00 96.94 90 LEU A N 1
ATOM 622 C CA . LEU A 1 90 ? -6.756 -5.513 13.472 1.00 96.94 90 LEU A CA 1
ATOM 623 C C . LEU A 1 90 ? -6.833 -5.777 14.985 1.00 96.94 90 LEU A C 1
ATOM 625 O O . LEU A 1 90 ? -7.548 -6.678 15.440 1.00 96.94 90 LEU A O 1
ATOM 629 N N . VAL A 1 91 ? -6.127 -4.956 15.760 1.00 97.19 91 VAL A N 1
ATOM 630 C CA . VAL A 1 91 ? -6.196 -4.928 17.229 1.00 97.19 91 VAL A CA 1
ATOM 631 C C . VAL A 1 91 ? -6.530 -3.514 17.666 1.00 97.19 91 VAL A C 1
ATOM 633 O O . VAL A 1 91 ? -5.958 -2.544 17.157 1.00 97.19 91 VAL A O 1
ATOM 636 N N . VAL A 1 92 ? -7.463 -3.402 18.604 1.00 97.62 92 VAL A N 1
ATOM 637 C CA . VAL A 1 92 ? -7.979 -2.118 19.068 1.00 97.62 92 VAL A CA 1
ATOM 638 C C . VAL A 1 92 ? -7.859 -1.964 20.579 1.00 97.62 92 VAL A C 1
ATOM 640 O O . VAL A 1 92 ? -7.822 -2.936 21.329 1.00 97.62 92 VAL A O 1
ATOM 643 N N . SER A 1 93 ? -7.837 -0.714 21.011 1.00 96.94 93 SER A N 1
ATOM 644 C CA . SER A 1 93 ? -8.098 -0.288 22.378 1.00 96.94 93 SER A CA 1
ATOM 645 C C . SER A 1 93 ? -9.541 0.198 22.478 1.00 96.94 93 SER A C 1
ATOM 647 O O . SER A 1 93 ? -10.089 0.736 21.512 1.00 96.94 93 SER A O 1
ATOM 649 N N . VAL A 1 94 ? -10.160 0.026 23.641 1.00 97.19 94 VAL A N 1
ATOM 650 C CA . VAL A 1 94 ? -11.518 0.500 23.930 1.00 97.19 94 VAL A CA 1
ATOM 651 C C . VAL A 1 94 ? -11.526 1.400 25.159 1.00 97.19 94 VAL A C 1
ATOM 653 O O . VAL A 1 94 ? -10.807 1.147 26.126 1.00 97.19 94 VAL A O 1
ATOM 656 N N . THR A 1 95 ? -12.376 2.424 25.140 1.00 96.56 95 THR A N 1
ATOM 657 C CA . THR A 1 95 ? -12.784 3.156 26.350 1.00 96.56 95 THR A CA 1
ATOM 658 C C . THR A 1 95 ? -14.209 2.758 26.682 1.00 96.56 95 THR A C 1
ATOM 660 O O . THR A 1 95 ? -15.049 2.717 25.781 1.00 96.56 95 THR A O 1
ATOM 663 N N . ASP A 1 96 ? -14.478 2.454 27.948 1.00 95.06 96 ASP A N 1
ATOM 664 C CA . ASP A 1 96 ? -15.818 2.120 28.414 1.00 95.06 96 ASP A CA 1
ATOM 665 C C . ASP A 1 96 ? -16.551 3.337 28.994 1.00 95.06 96 ASP A C 1
ATOM 667 O O . ASP A 1 96 ? -15.960 4.165 29.687 1.00 95.06 96 ASP A O 1
ATOM 671 N N . ASP A 1 97 ? -17.855 3.407 28.743 1.00 95.88 97 ASP A N 1
ATOM 672 C CA . ASP A 1 97 ? -18.806 4.158 29.555 1.00 95.88 97 ASP A CA 1
ATOM 673 C C . ASP A 1 97 ? -19.879 3.184 30.037 1.00 95.88 97 ASP A C 1
ATOM 675 O O . ASP A 1 97 ? -20.538 2.494 29.255 1.00 95.88 97 ASP A O 1
ATOM 679 N N . SER A 1 98 ? -20.057 3.105 31.354 1.00 92.50 98 SER A N 1
ATOM 680 C CA . SER A 1 98 ? -21.121 2.310 31.966 1.00 92.50 98 SER A CA 1
ATOM 681 C C . SER A 1 98 ? -21.106 0.820 31.557 1.00 92.50 98 SER A C 1
ATOM 683 O O . SER A 1 98 ? -22.160 0.190 31.453 1.00 92.50 98 SER A O 1
ATOM 685 N N . ASN A 1 99 ? -19.910 0.229 31.413 1.00 92.62 99 ASN A N 1
ATOM 686 C CA . ASN A 1 99 ? -19.640 -1.149 30.953 1.00 92.62 99 ASN A CA 1
ATOM 687 C C . ASN A 1 99 ? -19.931 -1.440 29.466 1.00 92.62 99 ASN A C 1
ATOM 689 O O . ASN A 1 99 ? -20.019 -2.614 29.089 1.00 92.62 99 ASN A O 1
ATOM 693 N N . ALA A 1 100 ? -20.086 -0.418 28.626 1.00 95.69 100 ALA A N 1
ATOM 694 C CA . ALA A 1 100 ? -20.189 -0.544 27.173 1.00 95.69 100 ALA A CA 1
ATOM 695 C C . ALA A 1 100 ? -19.048 0.225 26.496 1.00 95.69 100 ALA A C 1
ATOM 697 O O . ALA A 1 100 ? -18.559 1.209 27.041 1.00 95.69 100 ALA A O 1
ATOM 698 N N . VAL A 1 101 ? -18.619 -0.205 25.310 1.00 96.88 101 VAL A N 1
ATOM 699 C CA . VAL A 1 101 ? -17.609 0.504 24.512 1.00 96.88 101 VAL A CA 1
ATOM 700 C C . VAL A 1 101 ? -18.173 1.850 24.046 1.00 96.88 101 VAL A C 1
ATOM 702 O O . VAL A 1 101 ? -19.142 1.888 23.289 1.00 96.88 101 VAL A O 1
ATOM 705 N N . ASP A 1 102 ? -17.539 2.937 24.477 1.00 97.06 102 ASP A N 1
ATOM 706 C CA . ASP A 1 102 ? -17.852 4.320 24.096 1.00 97.06 102 ASP A CA 1
ATOM 707 C C . ASP A 1 102 ? -16.963 4.807 22.940 1.00 97.06 102 ASP A C 1
ATOM 709 O O . ASP A 1 102 ? -17.422 5.472 22.012 1.00 97.06 102 ASP A O 1
ATOM 713 N N . SER A 1 103 ? -15.686 4.411 22.933 1.00 96.56 103 SER A N 1
ATOM 714 C CA . SER A 1 103 ? -14.760 4.724 21.839 1.00 96.56 103 SER A CA 1
ATOM 715 C C . SER A 1 103 ? -13.771 3.598 21.560 1.00 96.56 103 SER A C 1
ATOM 717 O O . SER A 1 103 ? -13.484 2.771 22.426 1.00 96.56 103 SER A O 1
ATOM 719 N N . ILE A 1 104 ? -13.261 3.575 20.325 1.00 97.50 104 ILE A N 1
ATOM 720 C CA . ILE A 1 104 ? -12.302 2.586 19.828 1.00 97.50 104 ILE A CA 1
ATOM 721 C C . ILE A 1 104 ? -11.101 3.327 19.239 1.00 97.50 104 ILE A C 1
ATOM 723 O O . ILE A 1 104 ? -11.271 4.284 18.482 1.00 97.50 104 ILE A O 1
ATOM 727 N N . THR A 1 105 ? -9.894 2.864 19.543 1.00 96.94 105 THR A N 1
ATOM 728 C CA . THR A 1 105 ? -8.648 3.338 18.929 1.00 96.94 105 THR A CA 1
ATOM 729 C C . THR A 1 105 ? -7.884 2.170 18.312 1.00 96.94 105 THR A C 1
ATOM 731 O O . THR A 1 105 ? -7.908 1.058 18.830 1.00 96.94 105 THR A O 1
ATOM 734 N N . VAL A 1 106 ? -7.221 2.394 17.176 1.00 97.06 106 VAL A N 1
ATOM 735 C CA . VAL A 1 106 ? -6.430 1.355 16.498 1.00 97.06 106 VAL A CA 1
ATOM 736 C C . VAL A 1 106 ? -5.062 1.249 17.171 1.00 97.06 106 VAL A C 1
ATOM 738 O O . VAL A 1 106 ? -4.350 2.246 17.270 1.00 97.06 106 VAL A O 1
ATOM 741 N N . GLU A 1 107 ? -4.691 0.051 17.623 1.00 95.75 107 GLU A N 1
ATOM 742 C CA . GLU A 1 107 ? -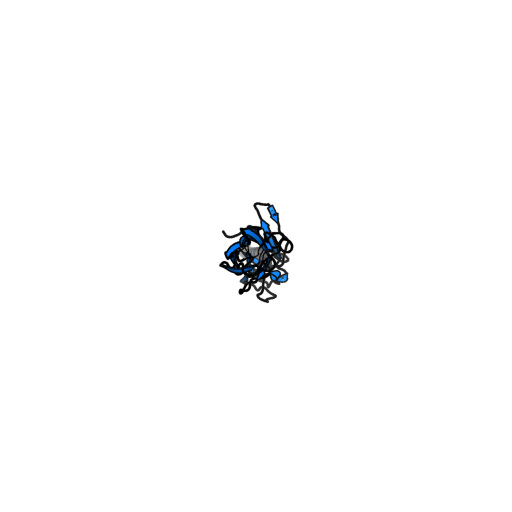3.358 -0.230 18.183 1.00 95.75 107 GLU A CA 1
ATOM 743 C C . GLU A 1 107 ? -2.467 -0.961 17.186 1.00 95.75 107 GLU A C 1
ATOM 745 O O . GLU A 1 107 ? -1.299 -0.613 17.015 1.00 95.75 107 GLU A O 1
ATOM 750 N N . GLN A 1 108 ? -3.029 -1.967 16.517 1.00 95.19 108 GLN A N 1
ATOM 751 C CA . GLN A 1 108 ? -2.375 -2.675 15.431 1.00 95.19 108 GLN A CA 1
ATOM 752 C C . GLN A 1 108 ? -3.235 -2.545 14.189 1.00 95.19 108 GLN A C 1
ATOM 754 O O . GLN A 1 108 ? -4.407 -2.929 14.185 1.00 95.19 108 GLN A O 1
ATOM 759 N N . ILE A 1 109 ? -2.627 -2.013 13.138 1.00 94.25 109 ILE A N 1
ATOM 760 C CA . ILE A 1 109 ? -3.277 -1.847 11.848 1.00 94.25 109 ILE A CA 1
ATOM 761 C C . ILE A 1 109 ? -3.554 -3.237 11.276 1.00 94.25 109 ILE A C 1
ATOM 763 O O . ILE A 1 109 ? -2.652 -4.067 11.161 1.00 94.25 109 ILE A O 1
ATOM 767 N N . GLY A 1 110 ? -4.819 -3.487 10.950 1.00 94.75 110 GLY A N 1
ATOM 768 C CA . GLY A 1 110 ? -5.219 -4.645 10.161 1.00 94.75 110 GLY A CA 1
ATOM 769 C C . GLY A 1 110 ? -5.174 -4.335 8.670 1.00 94.75 110 GLY A C 1
ATOM 770 O O . GLY A 1 110 ? -5.207 -3.166 8.289 1.00 94.75 110 GLY A O 1
ATOM 771 N N . SER A 1 111 ? -5.128 -5.367 7.834 1.00 94.56 111 SER A N 1
ATOM 772 C CA . SER A 1 111 ? -5.127 -5.265 6.369 1.00 94.56 111 SER A CA 1
ATOM 773 C C . SER A 1 111 ? -6.288 -6.043 5.754 1.00 94.56 111 SER A C 1
ATOM 775 O O . SER A 1 111 ? -6.869 -6.911 6.406 1.00 94.56 111 SER A O 1
ATOM 777 N N . GLY A 1 112 ? -6.627 -5.721 4.502 1.00 95.19 112 GLY A N 1
ATOM 778 C CA . GLY A 1 112 ? -7.702 -6.388 3.760 1.00 95.19 112 GLY A CA 1
ATOM 779 C C . GLY A 1 112 ? -9.108 -5.898 4.112 1.00 95.19 112 GLY A C 1
ATOM 780 O O . GLY A 1 112 ? -10.072 -6.587 3.807 1.00 95.19 112 GLY A O 1
ATOM 781 N N . TYR A 1 113 ? -9.226 -4.738 4.761 1.00 96.88 113 TYR A N 1
ATOM 782 C CA . TYR A 1 113 ? -10.517 -4.149 5.116 1.00 96.88 113 TYR A CA 1
ATOM 783 C C . TYR A 1 113 ? -11.021 -3.218 4.017 1.00 96.88 113 TYR A C 1
ATOM 785 O O . TYR A 1 113 ? -10.232 -2.535 3.358 1.00 96.88 113 TYR A O 1
ATOM 793 N N . GLU A 1 114 ? -12.338 -3.130 3.883 1.00 96.69 114 GLU A N 1
ATOM 794 C CA . GLU A 1 114 ? -13.031 -2.112 3.100 1.00 96.69 114 GLU A CA 1
ATOM 795 C C . GLU A 1 114 ? -13.655 -1.047 4.016 1.00 96.69 114 GLU A C 1
ATOM 797 O O . GLU A 1 114 ? -13.934 -1.271 5.199 1.00 96.69 114 GLU A O 1
ATOM 802 N N . ILE A 1 115 ? -13.883 0.156 3.483 1.00 96.31 115 ILE A N 1
ATOM 803 C CA . ILE A 1 115 ? -14.599 1.200 4.230 1.00 96.31 115 ILE A CA 1
ATOM 804 C C . ILE A 1 115 ? -16.046 0.747 4.447 1.00 96.31 115 ILE A C 1
ATOM 806 O O . ILE A 1 115 ? -16.762 0.447 3.496 1.00 96.31 115 ILE A O 1
ATOM 810 N N . GLY A 1 116 ? -16.493 0.772 5.701 1.00 95.62 116 GLY A N 1
ATOM 811 C CA . GLY A 1 116 ? -17.814 0.299 6.106 1.00 95.62 116 GLY A CA 1
ATOM 812 C C . GLY A 1 116 ? -17.834 -1.135 6.632 1.00 95.62 116 GLY A C 1
ATOM 813 O O . GLY A 1 116 ? -18.868 -1.539 7.170 1.00 95.62 116 GLY A O 1
ATOM 814 N N . ASP A 1 117 ? -16.721 -1.873 6.555 1.00 97.00 117 ASP A N 1
ATOM 815 C CA . ASP A 1 117 ? -16.624 -3.203 7.155 1.00 97.00 117 ASP A CA 1
ATOM 816 C C . ASP A 1 117 ? -16.909 -3.153 8.653 1.00 97.00 117 ASP A C 1
ATOM 818 O O . ASP A 1 117 ? -16.376 -2.313 9.384 1.00 97.00 117 ASP A O 1
ATOM 822 N N . GLN A 1 118 ? -17.734 -4.090 9.116 1.00 96.50 118 GLN A N 1
ATOM 823 C CA . GLN A 1 118 ? -18.011 -4.277 10.533 1.00 96.50 118 GLN A CA 1
ATOM 824 C C . GLN A 1 118 ? -17.122 -5.369 11.116 1.00 96.50 118 GLN A C 1
ATOM 826 O O . GLN A 1 118 ? -16.935 -6.428 10.517 1.00 96.50 118 GLN A O 1
ATOM 831 N N . PHE A 1 119 ? -16.630 -5.135 12.326 1.00 97.19 119 PHE A N 1
ATOM 832 C CA . PHE A 1 119 ? -15.851 -6.106 13.083 1.00 97.19 119 PHE A CA 1
ATOM 833 C C . PHE A 1 119 ? -16.370 -6.209 14.518 1.00 97.19 119 PHE A C 1
ATOM 835 O O . PHE A 1 119 ? -16.773 -5.224 15.135 1.00 97.19 119 PHE A O 1
ATOM 842 N N . THR A 1 120 ? -16.344 -7.416 15.068 1.00 97.19 120 THR A N 1
ATOM 843 C CA . THR A 1 120 ? -16.667 -7.692 16.468 1.00 97.19 120 THR A CA 1
ATOM 844 C C . THR A 1 120 ? -15.409 -7.570 17.317 1.00 97.19 120 THR A C 1
ATOM 846 O O . THR A 1 120 ? -14.370 -8.149 16.988 1.00 97.19 120 THR A O 1
ATOM 849 N N . ILE A 1 121 ? -15.509 -6.844 18.430 1.00 96.44 121 ILE A N 1
ATOM 850 C CA . ILE A 1 121 ? -14.415 -6.664 19.389 1.00 96.44 121 ILE A CA 1
ATOM 851 C C . ILE A 1 121 ? -14.440 -7.818 20.385 1.00 96.44 121 ILE A C 1
ATOM 853 O O . ILE A 1 121 ? -15.359 -7.934 21.193 1.00 96.44 121 ILE A O 1
ATOM 857 N N . ALA A 1 122 ? -13.401 -8.640 20.371 1.00 91.62 122 ALA A N 1
ATOM 858 C CA . ALA A 1 122 ? -13.216 -9.773 21.264 1.00 91.62 122 ALA A CA 1
ATOM 859 C C . ALA A 1 122 ? -12.035 -9.543 22.228 1.00 91.62 122 ALA A C 1
ATOM 861 O O . ALA A 1 122 ? -11.252 -8.606 22.091 1.00 91.62 122 ALA A O 1
ATOM 862 N N . GLY A 1 123 ? -11.907 -10.401 23.242 1.00 86.19 123 GLY A N 1
ATOM 863 C CA . GLY A 1 123 ? -10.754 -10.417 24.155 1.00 86.19 123 GLY A CA 1
ATOM 864 C C . GLY A 1 123 ? -10.781 -9.387 25.294 1.00 86.19 123 GLY A C 1
ATOM 865 O O . GLY A 1 123 ? -10.091 -9.592 26.285 1.00 86.19 123 GLY A O 1
ATOM 866 N N . CYS A 1 124 ? -11.620 -8.350 25.204 1.00 89.19 124 CYS A N 1
ATOM 867 C CA . CYS A 1 124 ? -11.769 -7.298 26.227 1.00 89.19 124 CYS A CA 1
ATOM 868 C C . CYS A 1 124 ? -13.181 -7.182 26.831 1.00 89.19 124 CYS A C 1
ATOM 870 O O . CYS A 1 124 ? -13.470 -6.224 27.543 1.00 89.19 124 CYS A O 1
ATOM 872 N N . GLY A 1 125 ? -14.076 -8.121 26.521 1.00 90.19 125 GLY A N 1
ATOM 873 C CA . GLY A 1 125 ? -15.472 -8.095 26.959 1.00 90.19 125 GLY A CA 1
ATOM 874 C C . GLY A 1 125 ? -16.248 -9.305 26.448 1.00 90.19 125 GLY A C 1
ATOM 875 O O . GLY A 1 125 ? -15.654 -10.343 26.141 1.00 90.19 125 GLY A O 1
ATOM 876 N N . ASN A 1 126 ? -17.569 -9.168 26.318 1.00 93.06 126 ASN A N 1
ATOM 877 C CA . ASN A 1 126 ? -18.472 -10.276 25.978 1.00 93.06 126 ASN A CA 1
ATOM 878 C C . ASN A 1 126 ? -18.511 -10.650 24.485 1.00 93.06 126 ASN A C 1
ATOM 880 O O . ASN A 1 126 ? -19.280 -11.532 24.107 1.00 93.06 126 ASN A O 1
ATOM 884 N N . ALA A 1 127 ? -17.690 -10.011 23.646 1.00 92.56 127 ALA A N 1
ATOM 885 C CA . ALA A 1 127 ? -17.704 -10.180 22.191 1.00 92.56 127 ALA A CA 1
ATOM 886 C C . ALA A 1 127 ? -19.060 -9.833 21.543 1.00 92.56 127 ALA A C 1
ATOM 888 O O . ALA A 1 127 ? -19.457 -10.430 20.545 1.00 92.56 127 ALA A O 1
ATOM 889 N N . ASP A 1 128 ? -19.763 -8.855 22.116 1.00 95.00 128 ASP A N 1
ATOM 890 C CA . ASP A 1 128 ? -21.029 -8.305 21.623 1.00 95.00 128 ASP A CA 1
ATOM 891 C C . ASP A 1 128 ? -20.910 -6.833 21.177 1.00 95.00 128 ASP A C 1
ATOM 893 O O . ASP A 1 128 ? -21.867 -6.289 20.625 1.00 95.00 128 ASP A O 1
ATOM 897 N N . ALA A 1 129 ? -19.745 -6.194 21.356 1.00 96.69 129 ALA A N 1
ATOM 898 C CA . ALA A 1 129 ? -19.462 -4.882 20.778 1.00 96.69 129 ALA A CA 1
ATOM 899 C C . ALA A 1 129 ? -19.025 -4.995 19.311 1.00 96.69 129 ALA A C 1
ATOM 901 O O . ALA A 1 129 ? -18.231 -5.864 18.935 1.00 96.69 129 ALA A O 1
ATOM 902 N N . VAL A 1 130 ? -19.520 -4.071 18.490 1.00 97.12 130 VAL A N 1
ATOM 903 C CA . VAL A 1 130 ? -19.267 -3.998 17.049 1.00 97.12 130 VAL A CA 1
ATOM 904 C C . VAL A 1 130 ? -18.691 -2.630 16.714 1.00 97.12 130 VAL A C 1
ATOM 906 O O . VAL A 1 130 ? -19.276 -1.600 17.057 1.00 97.12 130 VAL A O 1
ATOM 909 N N . GLY A 1 131 ? -17.554 -2.626 16.028 1.00 97.31 131 GLY A N 1
ATOM 910 C CA . GLY A 1 131 ? -16.978 -1.448 15.395 1.00 97.31 131 GLY A CA 1
ATOM 911 C C . GLY A 1 131 ? -17.189 -1.465 13.884 1.00 97.31 131 GLY A C 1
ATOM 912 O O . GLY A 1 131 ? -17.487 -2.506 13.298 1.00 97.31 131 GLY A O 1
ATOM 913 N N . THR A 1 132 ? -17.006 -0.307 13.260 1.00 97.50 132 THR A N 1
ATOM 914 C CA . THR A 1 132 ? -17.036 -0.138 11.804 1.00 97.50 132 THR A CA 1
ATOM 915 C C . THR A 1 132 ? -15.762 0.555 11.338 1.00 97.50 132 THR A C 1
ATOM 917 O O . THR A 1 132 ? -15.302 1.503 11.977 1.00 97.50 132 THR A O 1
ATOM 920 N N . VAL A 1 133 ? -15.198 0.119 10.213 1.00 97.75 133 VAL A N 1
ATOM 921 C CA . VAL A 1 133 ? -14.079 0.792 9.540 1.00 97.75 133 VAL A CA 1
ATOM 922 C C . VAL A 1 133 ? -14.577 2.070 8.872 1.00 97.75 133 VAL A C 1
ATOM 924 O O . VAL A 1 133 ? -15.496 2.044 8.056 1.00 97.75 133 VAL A O 1
ATOM 927 N N . VAL A 1 134 ? -13.969 3.203 9.217 1.00 97.50 134 VAL A N 1
ATOM 928 C CA . VAL A 1 134 ? -14.369 4.532 8.723 1.00 97.50 134 VAL A CA 1
ATOM 929 C C . VAL A 1 134 ? -13.452 5.006 7.603 1.00 97.50 134 VAL A C 1
ATOM 931 O O . VAL A 1 134 ? -13.914 5.642 6.658 1.00 97.50 134 VAL A O 1
ATOM 934 N N . SER A 1 135 ? -12.156 4.713 7.698 1.00 96.75 135 SER A N 1
ATOM 935 C CA . SER A 1 135 ? -11.194 5.047 6.651 1.00 96.75 135 SER A CA 1
ATOM 936 C C . SER A 1 135 ? -10.030 4.065 6.618 1.00 96.75 135 SER A C 1
ATOM 938 O O . SER A 1 135 ? -9.725 3.403 7.616 1.00 96.75 135 SER A O 1
ATOM 940 N N . LEU A 1 136 ? -9.371 4.012 5.464 1.00 97.38 136 LEU A N 1
ATOM 941 C CA . LEU A 1 136 ? -8.176 3.217 5.217 1.00 97.38 136 LEU A CA 1
ATOM 942 C C . LEU A 1 136 ? -6.960 4.131 5.051 1.00 97.38 136 LEU A C 1
ATOM 944 O O . LEU A 1 136 ? -7.107 5.318 4.749 1.00 97.38 136 LEU A O 1
ATOM 948 N N . HIS A 1 137 ? -5.772 3.577 5.259 1.00 96.06 137 HIS A N 1
ATOM 949 C CA . HIS A 1 137 ? -4.525 4.234 4.897 1.00 96.06 137 HIS A CA 1
ATOM 950 C C . HIS A 1 137 ? -4.331 4.235 3.380 1.00 96.06 137 HIS A C 1
ATOM 952 O O . HIS A 1 137 ? -4.900 3.416 2.650 1.00 96.06 137 HIS A O 1
ATOM 958 N N . GLU A 1 138 ? -3.519 5.177 2.919 1.00 94.94 138 GLU A N 1
ATOM 959 C CA . GLU A 1 138 ? -3.106 5.266 1.527 1.00 94.94 138 GLU A CA 1
ATOM 960 C C . GLU A 1 138 ? -2.148 4.115 1.182 1.00 94.94 138 GLU A C 1
ATOM 962 O O . GLU A 1 138 ? -1.497 3.517 2.046 1.00 94.94 138 GLU A O 1
ATOM 967 N N . GLN A 1 139 ? -2.137 3.743 -0.092 1.00 95.56 139 GLN A N 1
ATOM 968 C CA . GLN A 1 139 ? -1.277 2.712 -0.647 1.00 95.56 139 GLN A CA 1
ATOM 969 C C . GLN A 1 139 ? -0.613 3.244 -1.912 1.00 95.56 139 GLN A C 1
ATOM 971 O O . GLN A 1 139 ? -1.185 4.042 -2.665 1.00 95.56 139 GLN A O 1
ATOM 976 N N . ILE A 1 140 ? 0.593 2.746 -2.153 1.00 96.62 140 ILE A N 1
ATOM 977 C CA . ILE A 1 140 ? 1.385 3.093 -3.317 1.00 96.62 140 ILE A CA 1
ATOM 978 C C . ILE A 1 140 ? 0.997 2.203 -4.492 1.00 96.62 140 ILE A C 1
ATOM 980 O O . ILE A 1 140 ? 0.868 0.986 -4.358 1.00 96.62 140 ILE A O 1
ATOM 984 N N . VAL A 1 141 ? 0.869 2.822 -5.664 1.00 97.25 141 VAL A N 1
ATOM 985 C CA . VAL A 1 141 ? 0.792 2.130 -6.953 1.00 97.25 141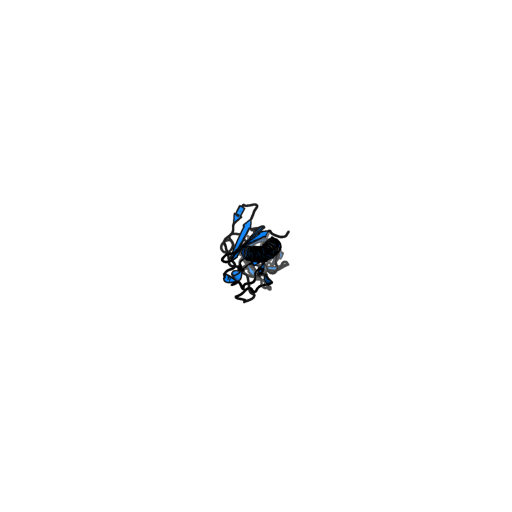 VAL A CA 1
ATOM 986 C C . VAL A 1 141 ? 1.803 2.760 -7.901 1.00 97.25 141 VAL A C 1
ATOM 988 O O . VAL A 1 141 ? 1.812 3.979 -8.112 1.00 97.25 141 VAL A O 1
ATOM 991 N N . ILE A 1 142 ? 2.672 1.929 -8.475 1.00 97.06 142 ILE A N 1
ATOM 992 C CA . ILE A 1 142 ? 3.710 2.360 -9.412 1.00 97.06 142 ILE A CA 1
ATOM 993 C C . ILE A 1 142 ? 3.479 1.674 -10.744 1.00 97.06 142 ILE A C 1
ATOM 995 O O . ILE A 1 142 ? 3.366 0.454 -10.818 1.00 97.06 142 ILE A O 1
ATOM 999 N N . THR A 1 143 ? 3.469 2.468 -11.808 1.00 97.12 143 THR A N 1
ATOM 1000 C CA . THR A 1 143 ? 3.417 1.964 -13.174 1.00 97.12 143 THR A CA 1
ATOM 1001 C C . THR A 1 143 ? 4.674 2.359 -13.919 1.00 97.12 143 THR A C 1
ATOM 1003 O O . THR A 1 143 ? 5.031 3.537 -13.960 1.00 97.12 143 THR A O 1
ATOM 1006 N N . ILE A 1 144 ? 5.313 1.385 -14.552 1.00 95.81 144 ILE A N 1
ATOM 1007 C CA . ILE A 1 144 ? 6.536 1.545 -15.337 1.00 95.81 144 ILE A CA 1
ATOM 1008 C C . ILE A 1 144 ? 6.298 1.128 -16.784 1.00 95.81 144 ILE A C 1
ATOM 1010 O O . ILE A 1 144 ? 5.405 0.330 -17.068 1.00 95.81 144 ILE A O 1
ATOM 1014 N N . LYS A 1 145 ? 7.111 1.643 -17.704 1.00 95.44 145 LYS A N 1
ATOM 1015 C CA . LYS A 1 145 ? 7.102 1.253 -19.116 1.00 95.44 145 LYS A CA 1
ATOM 1016 C C . LYS A 1 145 ? 8.515 1.024 -19.618 1.00 95.44 145 LYS A C 1
ATOM 1018 O O . LYS A 1 145 ? 9.391 1.858 -19.387 1.00 95.44 145 LYS A O 1
ATOM 1023 N N . ASN A 1 146 ? 8.718 -0.068 -20.347 1.00 93.06 146 ASN A N 1
ATOM 1024 C CA . ASN A 1 146 ? 9.956 -0.279 -21.078 1.00 93.06 146 ASN A CA 1
ATOM 1025 C C . ASN A 1 146 ? 9.918 0.577 -22.352 1.00 93.06 146 ASN A C 1
ATOM 1027 O O . ASN A 1 146 ? 9.186 0.297 -23.303 1.00 93.06 146 ASN A O 1
ATOM 1031 N N . MET A 1 147 ? 10.676 1.665 -22.331 1.00 90.06 147 MET A N 1
ATOM 1032 C CA . MET A 1 147 ? 10.844 2.619 -23.426 1.00 90.06 147 MET A CA 1
ATOM 1033 C C . MET A 1 147 ? 12.079 2.305 -24.282 1.00 90.06 147 MET A C 1
ATOM 1035 O O . MET A 1 147 ? 12.325 3.007 -25.263 1.00 90.06 147 MET A O 1
ATOM 1039 N N . GLY A 1 148 ? 12.862 1.295 -23.897 1.00 87.25 148 GLY A N 1
ATOM 1040 C CA . GLY A 1 148 ? 14.052 0.846 -24.604 1.00 87.25 148 GLY A CA 1
ATOM 1041 C C . GLY A 1 148 ? 13.737 -0.141 -25.721 1.00 87.25 148 GLY A C 1
ATOM 1042 O O . GLY A 1 148 ? 12.582 -0.430 -26.037 1.00 87.25 148 GLY A O 1
ATOM 1043 N N . SER A 1 149 ? 14.798 -0.661 -26.330 1.00 86.75 149 SER A N 1
ATOM 1044 C CA . SER A 1 149 ? 14.743 -1.682 -27.381 1.00 86.75 149 SER A CA 1
ATOM 1045 C C . SER A 1 149 ? 15.154 -3.076 -26.894 1.00 86.75 149 SER A C 1
ATOM 1047 O O . SER A 1 149 ? 15.030 -4.037 -27.655 1.00 86.75 149 SER A O 1
ATOM 1049 N N . GLU A 1 150 ? 15.589 -3.200 -25.636 1.00 87.12 150 GLU A N 1
ATOM 1050 C CA . GLU A 1 150 ? 16.003 -4.456 -25.007 1.00 87.12 150 GLU A CA 1
ATOM 1051 C C . GLU A 1 150 ? 15.021 -4.935 -23.932 1.00 87.12 150 GLU A C 1
ATOM 1053 O O . GLU A 1 150 ? 14.267 -4.159 -23.342 1.00 87.12 150 GLU A O 1
ATOM 1058 N N . ASN A 1 151 ? 15.042 -6.242 -23.668 1.00 90.19 151 ASN A N 1
ATOM 1059 C CA . ASN A 1 151 ? 14.257 -6.846 -22.597 1.00 90.19 151 ASN A CA 1
ATOM 1060 C C . ASN A 1 151 ? 14.965 -6.620 -21.259 1.00 90.19 151 ASN A C 1
ATOM 1062 O O . ASN A 1 151 ? 16.171 -6.835 -21.163 1.00 90.19 151 ASN A O 1
ATOM 1066 N N . VAL A 1 152 ? 14.211 -6.283 -20.216 1.00 91.25 152 VAL A N 1
ATOM 1067 C CA . VAL A 1 152 ? 14.756 -6.035 -18.871 1.00 91.25 152 VAL A CA 1
ATOM 1068 C C . VAL A 1 152 ? 14.318 -7.143 -17.922 1.00 91.25 152 VAL A C 1
ATOM 1070 O O . VAL A 1 152 ? 13.171 -7.575 -17.979 1.00 91.25 152 VAL A O 1
ATOM 1073 N N . LEU A 1 153 ? 15.208 -7.628 -17.056 1.00 91.75 153 LEU A N 1
ATOM 1074 C CA . LEU A 1 153 ? 14.812 -8.512 -15.957 1.00 91.75 153 LEU A CA 1
ATOM 1075 C C . LEU A 1 153 ? 14.066 -7.695 -14.900 1.00 91.75 153 LEU A C 1
ATOM 1077 O O . LEU A 1 153 ? 14.581 -6.686 -14.428 1.00 91.75 153 LEU A O 1
ATOM 1081 N N . ILE A 1 154 ? 12.869 -8.130 -14.501 1.00 92.00 154 ILE A N 1
ATOM 1082 C CA . ILE A 1 154 ? 12.051 -7.371 -13.536 1.00 92.00 154 ILE A CA 1
ATOM 1083 C C . ILE A 1 154 ? 12.750 -7.265 -12.173 1.00 92.00 154 ILE A C 1
ATOM 1085 O O . ILE A 1 154 ? 12.701 -6.217 -11.532 1.00 92.00 154 ILE A O 1
ATOM 1089 N N . SER A 1 155 ? 13.488 -8.305 -11.776 1.00 91.75 155 SER A N 1
ATOM 1090 C CA . SER A 1 155 ? 14.295 -8.320 -10.549 1.00 91.75 155 SER A CA 1
ATOM 1091 C C . SER A 1 155 ? 15.394 -7.254 -10.512 1.00 91.75 155 SER A C 1
ATOM 1093 O O . SER A 1 155 ? 15.845 -6.881 -9.429 1.00 91.75 155 SER A O 1
ATOM 1095 N N . ASP A 1 156 ? 15.822 -6.759 -11.675 1.00 91.56 156 ASP A N 1
ATOM 1096 C CA . ASP A 1 156 ? 16.882 -5.754 -11.795 1.00 91.56 156 ASP A CA 1
ATOM 1097 C C . ASP A 1 156 ? 16.328 -4.323 -11.749 1.00 91.56 156 ASP A C 1
ATOM 1099 O O . ASP A 1 156 ? 17.097 -3.364 -11.798 1.00 91.56 156 ASP A O 1
ATOM 1103 N N . ILE A 1 157 ? 15.006 -4.168 -11.629 1.00 93.12 157 ILE A N 1
ATOM 1104 C CA . ILE A 1 157 ? 14.335 -2.880 -11.470 1.00 93.12 157 ILE A CA 1
ATOM 1105 C C . ILE A 1 157 ? 14.224 -2.571 -9.981 1.00 93.12 157 ILE A C 1
ATOM 1107 O O . ILE A 1 157 ? 13.528 -3.258 -9.233 1.00 93.12 157 ILE A O 1
ATOM 1111 N N . TRP A 1 158 ? 14.895 -1.506 -9.559 1.00 93.25 158 TRP A N 1
ATOM 1112 C CA . TRP A 1 158 ? 14.926 -1.026 -8.184 1.00 93.25 158 TRP A CA 1
ATOM 1113 C C . TRP A 1 158 ? 14.248 0.329 -8.069 1.00 93.25 158 TRP A C 1
ATOM 1115 O O . TRP A 1 158 ? 14.407 1.195 -8.928 1.00 93.25 158 TRP A O 1
ATOM 1125 N N . ILE A 1 159 ? 13.515 0.525 -6.980 1.00 94.56 159 ILE A N 1
ATOM 1126 C CA . ILE A 1 159 ? 12.794 1.755 -6.677 1.00 94.56 159 ILE A CA 1
ATOM 1127 C C . ILE A 1 159 ? 13.238 2.298 -5.325 1.00 94.56 159 ILE A C 1
ATOM 1129 O O . ILE A 1 159 ? 13.443 1.551 -4.371 1.00 94.56 159 ILE A O 1
ATOM 1133 N N . ILE A 1 160 ? 13.358 3.622 -5.238 1.00 93.56 160 ILE A N 1
ATOM 1134 C CA . ILE A 1 160 ? 13.535 4.360 -3.987 1.00 93.56 160 ILE A CA 1
ATOM 1135 C C . ILE A 1 160 ? 12.464 5.442 -3.915 1.00 93.56 160 ILE A C 1
ATOM 1137 O O . ILE A 1 160 ? 12.303 6.227 -4.849 1.00 93.56 160 ILE A O 1
ATOM 1141 N N . LEU A 1 161 ? 11.765 5.523 -2.786 1.00 94.25 161 LEU A N 1
ATOM 1142 C CA . LEU A 1 161 ? 10.809 6.596 -2.515 1.00 94.25 161 LEU A CA 1
ATOM 1143 C C . LEU A 1 161 ? 11.488 7.752 -1.777 1.00 94.25 161 LEU A C 1
ATOM 1145 O O . LEU A 1 161 ? 12.450 7.557 -1.032 1.00 94.25 161 LEU A O 1
ATOM 1149 N N . SER A 1 162 ? 10.993 8.972 -1.960 1.00 91.00 162 SER A N 1
ATOM 1150 C CA . SER A 1 162 ? 11.449 10.128 -1.182 1.00 91.00 162 SER A CA 1
ATOM 1151 C C . SER A 1 162 ? 10.329 11.118 -0.912 1.00 91.00 162 SER A C 1
ATOM 1153 O O . SER A 1 162 ? 9.361 11.211 -1.668 1.00 91.00 162 SER A O 1
ATOM 1155 N N . GLU A 1 163 ? 10.520 11.926 0.123 1.00 89.12 163 GLU A N 1
ATOM 1156 C CA . GLU A 1 163 ? 9.626 13.022 0.465 1.00 89.12 163 GLU A CA 1
ATOM 1157 C C . GLU A 1 163 ? 10.395 14.352 0.443 1.00 89.12 163 GLU A C 1
ATOM 1159 O O . GLU A 1 163 ? 11.380 14.552 1.160 1.00 89.12 163 GLU A O 1
ATOM 1164 N N . THR A 1 164 ? 9.955 15.294 -0.393 1.00 83.31 164 THR A N 1
ATOM 1165 C CA . THR A 1 164 ? 10.600 16.614 -0.538 1.00 83.31 164 THR A CA 1
ATOM 1166 C C . THR A 1 164 ? 10.493 17.491 0.707 1.00 83.31 164 THR A C 1
ATOM 1168 O O . THR A 1 164 ? 11.455 18.188 1.036 1.00 83.31 164 THR A O 1
ATOM 1171 N N . SER A 1 165 ? 9.349 17.467 1.396 1.00 81.38 165 SER A N 1
ATOM 1172 C CA . SER A 1 165 ? 9.041 18.297 2.569 1.00 81.38 165 SER A CA 1
ATOM 1173 C C . SER A 1 165 ? 9.976 17.994 3.730 1.00 81.38 165 SER A C 1
ATOM 1175 O O . SER A 1 165 ? 10.621 18.896 4.268 1.00 81.38 165 SER A O 1
ATOM 1177 N N . SER A 1 166 ? 10.080 16.715 4.087 1.00 79.19 166 SER A N 1
ATOM 1178 C CA . SER A 1 166 ? 10.934 16.235 5.173 1.00 79.19 166 SER A CA 1
ATOM 1179 C C . SER A 1 166 ? 12.379 15.970 4.733 1.00 79.19 166 SER A C 1
ATOM 1181 O O . SER A 1 166 ? 13.249 15.777 5.581 1.00 79.19 166 SER A O 1
ATOM 1183 N N . LYS A 1 167 ? 12.657 16.002 3.418 1.00 83.88 167 LYS A N 1
ATOM 1184 C CA . LYS A 1 167 ? 13.943 15.616 2.805 1.00 83.88 167 LYS A CA 1
ATOM 1185 C C . LYS A 1 167 ? 14.393 14.219 3.231 1.00 83.88 167 LYS A C 1
ATOM 1187 O O . LYS A 1 167 ? 15.587 13.969 3.401 1.00 83.88 167 LYS A O 1
ATOM 1192 N N . SER A 1 168 ? 13.433 13.326 3.420 1.00 84.56 168 SER A N 1
ATOM 1193 C CA . SER A 1 168 ? 13.685 11.931 3.747 1.00 84.56 168 SER A CA 1
ATOM 1194 C C . SER A 1 168 ? 13.797 11.099 2.472 1.00 84.56 168 SER A C 1
ATOM 1196 O O . SER A 1 168 ? 13.187 11.398 1.440 1.00 84.56 168 SER A O 1
ATOM 1198 N N . MET A 1 169 ? 14.618 10.057 2.544 1.00 90.00 169 MET A N 1
ATOM 1199 C CA . MET A 1 169 ? 14.730 9.037 1.510 1.00 90.00 169 MET A CA 1
ATOM 1200 C C . MET A 1 169 ? 14.425 7.687 2.136 1.00 90.00 169 MET A C 1
ATOM 1202 O O . MET A 1 169 ? 14.833 7.424 3.269 1.00 90.00 169 MET A O 1
ATOM 1206 N N . GLY A 1 170 ? 13.722 6.859 1.378 1.00 91.44 170 GLY A N 1
ATOM 1207 C CA . GLY A 1 170 ? 13.371 5.508 1.762 1.00 91.44 170 GLY A CA 1
ATOM 1208 C C . GLY A 1 170 ? 14.510 4.513 1.572 1.00 91.44 170 GLY A C 1
ATOM 1209 O O . GLY A 1 170 ? 15.654 4.859 1.260 1.00 91.44 170 GLY A O 1
ATOM 1210 N N . ILE A 1 171 ? 14.156 3.249 1.744 1.00 92.75 171 ILE A N 1
ATOM 1211 C CA . ILE A 1 171 ? 15.018 2.094 1.508 1.00 92.75 171 ILE A CA 1
ATOM 1212 C C . ILE A 1 171 ? 14.773 1.608 0.069 1.00 92.75 171 ILE A C 1
ATOM 1214 O O . ILE A 1 171 ? 13.613 1.532 -0.337 1.00 92.75 171 ILE A O 1
ATOM 1218 N N . PRO A 1 172 ? 15.822 1.302 -0.722 1.00 94.94 172 PRO A N 1
ATOM 1219 C CA . PRO A 1 172 ? 15.645 0.706 -2.042 1.00 94.94 172 PRO A CA 1
ATOM 1220 C C . PRO A 1 172 ? 14.969 -0.667 -1.971 1.00 94.94 172 PRO A C 1
ATOM 1222 O O . PRO A 1 172 ? 15.395 -1.521 -1.193 1.00 94.94 172 PRO A O 1
ATOM 1225 N N . PHE A 1 173 ? 13.985 -0.904 -2.835 1.00 95.06 173 PHE A N 1
ATOM 1226 C CA . PHE A 1 173 ? 13.299 -2.192 -2.982 1.00 95.06 173 PHE A CA 1
ATOM 1227 C C . PHE A 1 173 ? 13.149 -2.572 -4.459 1.00 95.06 173 PHE A C 1
ATOM 1229 O O . PHE A 1 173 ? 13.240 -1.718 -5.340 1.00 95.06 173 PHE A O 1
ATOM 1236 N N . SER A 1 174 ? 12.954 -3.860 -4.742 1.00 94.81 174 SER A N 1
ATOM 1237 C CA . SER A 1 174 ? 12.765 -4.346 -6.114 1.00 94.81 174 SER A CA 1
ATOM 1238 C C . SER A 1 174 ? 11.321 -4.126 -6.570 1.00 94.81 174 SER A C 1
ATOM 1240 O O . SER A 1 174 ? 10.399 -4.349 -5.795 1.00 94.81 174 SER A O 1
ATOM 1242 N N . PHE A 1 175 ? 11.094 -3.757 -7.832 1.00 95.56 175 PHE A N 1
ATOM 1243 C CA . PHE A 1 175 ? 9.738 -3.692 -8.400 1.00 95.56 175 PHE A CA 1
ATOM 1244 C C . PHE A 1 175 ? 9.006 -5.039 -8.282 1.00 95.56 175 PHE A C 1
ATOM 1246 O O . PHE A 1 175 ? 7.803 -5.078 -8.027 1.00 95.56 175 PHE A O 1
ATOM 1253 N N . ASP A 1 176 ? 9.751 -6.140 -8.402 1.00 94.62 176 ASP A N 1
ATOM 1254 C CA . ASP A 1 176 ? 9.233 -7.506 -8.314 1.00 94.62 176 ASP A CA 1
ATOM 1255 C C . ASP A 1 176 ? 8.591 -7.817 -6.950 1.00 94.62 176 ASP A C 1
ATOM 1257 O O . ASP A 1 176 ? 7.666 -8.621 -6.873 1.00 94.62 176 ASP A O 1
ATOM 1261 N N . SER A 1 177 ? 8.997 -7.142 -5.861 1.00 95.62 177 SER A N 1
ATOM 1262 C CA . SER A 1 177 ? 8.420 -7.401 -4.530 1.00 95.62 177 SER A CA 1
ATOM 1263 C C . SER A 1 177 ? 6.959 -6.972 -4.393 1.00 95.62 177 SER A C 1
ATOM 1265 O O . SER A 1 177 ? 6.300 -7.380 -3.437 1.00 95.62 177 SER A O 1
ATOM 1267 N N . HIS A 1 178 ? 6.453 -6.173 -5.336 1.00 96.38 178 HIS A N 1
ATOM 1268 C CA . HIS A 1 178 ? 5.069 -5.697 -5.367 1.00 96.38 178 HIS A CA 1
ATOM 1269 C C . HIS A 1 178 ? 4.383 -5.968 -6.710 1.00 96.38 178 HIS A C 1
ATOM 1271 O O . HIS A 1 178 ? 3.340 -5.385 -6.990 1.00 96.38 178 HIS A O 1
ATOM 1277 N N . TYR A 1 179 ? 4.948 -6.826 -7.560 1.00 96.50 179 TYR A N 1
ATOM 1278 C CA . TYR A 1 179 ? 4.378 -7.175 -8.858 1.00 96.50 179 TYR A CA 1
ATOM 1279 C C . TYR A 1 179 ? 3.968 -8.650 -8.893 1.00 96.50 179 TYR A C 1
ATOM 1281 O O . TYR A 1 179 ? 4.792 -9.536 -8.694 1.00 96.50 179 TYR A O 1
ATOM 1289 N N . SER A 1 180 ? 2.698 -8.935 -9.192 1.00 94.75 180 SER A N 1
ATOM 1290 C CA . SER A 1 180 ? 2.156 -10.305 -9.212 1.00 94.75 180 SER A CA 1
ATOM 1291 C C . SER A 1 180 ? 1.935 -10.894 -10.610 1.00 94.75 180 SER A C 1
ATOM 1293 O O . SER A 1 180 ? 1.437 -12.015 -10.734 1.00 94.75 180 SER A O 1
ATOM 1295 N N . GLY A 1 181 ? 2.326 -10.198 -11.684 1.00 90.94 181 GLY A N 1
ATOM 1296 C CA . GLY A 1 181 ? 2.052 -10.652 -13.055 1.00 90.94 181 GLY A CA 1
ATOM 1297 C C . GLY A 1 181 ? 2.834 -11.897 -13.505 1.00 90.94 181 GLY A C 1
ATOM 1298 O O . GLY A 1 181 ? 2.533 -12.464 -14.554 1.00 90.94 181 GLY A O 1
ATOM 1299 N N . GLY A 1 182 ? 3.817 -12.360 -12.723 1.00 87.50 182 GLY A N 1
ATOM 1300 C CA . GLY A 1 182 ? 4.530 -13.629 -12.942 1.00 87.50 182 GLY A CA 1
ATOM 1301 C C . GLY A 1 182 ? 5.491 -13.644 -14.138 1.00 87.50 182 GLY A C 1
ATOM 1302 O O . GLY A 1 182 ? 6.057 -14.686 -14.472 1.00 87.50 182 GLY A O 1
ATOM 1303 N N . ASN A 1 183 ? 5.677 -12.505 -14.803 1.00 91.50 183 ASN A N 1
ATOM 1304 C CA . ASN A 1 183 ? 6.689 -12.329 -15.836 1.00 91.50 183 ASN A CA 1
ATOM 1305 C C . ASN A 1 183 ? 8.072 -12.191 -15.188 1.00 91.50 183 ASN A C 1
ATOM 1307 O O . ASN A 1 183 ? 8.213 -11.508 -14.188 1.00 91.50 183 ASN A O 1
ATOM 1311 N N . ASN A 1 184 ? 9.106 -12.767 -15.803 1.00 90.31 184 ASN A N 1
ATOM 1312 C CA . ASN A 1 184 ? 10.496 -12.521 -15.385 1.00 90.31 184 ASN A CA 1
ATOM 1313 C C . ASN A 1 184 ? 11.153 -11.395 -16.195 1.00 90.31 184 ASN A C 1
ATOM 1315 O O . ASN A 1 184 ? 12.141 -10.802 -15.767 1.00 90.31 184 ASN A O 1
ATOM 1319 N N . TYR A 1 185 ? 10.617 -11.140 -17.389 1.00 91.75 185 TYR A N 1
ATOM 1320 C CA . TYR A 1 185 ? 11.141 -10.182 -18.349 1.00 91.75 185 TYR A CA 1
ATOM 1321 C C . TYR A 1 185 ? 10.096 -9.122 -18.658 1.00 91.75 185 TYR A C 1
ATOM 1323 O O . TYR A 1 185 ? 8.907 -9.424 -18.753 1.00 91.75 185 TYR A O 1
ATOM 1331 N N . PHE A 1 186 ? 10.583 -7.908 -18.867 1.00 93.62 186 PHE A N 1
ATOM 1332 C CA . PHE A 1 186 ? 9.826 -6.748 -19.278 1.00 93.62 186 PHE A CA 1
ATOM 1333 C C . PHE A 1 186 ? 10.222 -6.369 -20.704 1.00 93.62 186 PHE A C 1
ATOM 1335 O O . PHE A 1 186 ? 11.337 -5.888 -20.936 1.00 93.62 186 PHE A O 1
ATOM 1342 N N . PHE A 1 187 ? 9.352 -6.638 -21.675 1.00 93.00 187 PHE A N 1
ATOM 1343 C CA . PHE A 1 187 ? 9.676 -6.482 -23.092 1.00 93.00 187 PHE A CA 1
ATOM 1344 C C . PHE A 1 187 ? 9.507 -5.028 -23.568 1.00 93.00 187 PHE A C 1
ATOM 1346 O O . PHE A 1 187 ? 8.701 -4.280 -23.009 1.00 93.00 187 PHE A O 1
ATOM 1353 N N . PRO A 1 188 ? 10.233 -4.608 -24.620 1.00 93.12 188 PRO A N 1
ATOM 1354 C CA . PRO A 1 188 ? 10.093 -3.288 -25.226 1.00 93.12 188 PRO A CA 1
ATOM 1355 C C . PRO A 1 188 ? 8.642 -2.899 -25.520 1.00 93.12 188 PRO A C 1
ATOM 1357 O O . PRO A 1 188 ? 7.903 -3.625 -26.187 1.00 93.12 188 PRO A O 1
ATOM 1360 N N . GLY A 1 189 ? 8.244 -1.716 -25.055 1.00 91.38 189 GLY A N 1
ATOM 1361 C CA . GLY A 1 189 ? 6.908 -1.153 -25.240 1.00 91.38 189 GLY A CA 1
ATOM 1362 C C . GLY A 1 189 ? 5.858 -1.615 -24.227 1.00 91.38 189 GLY A C 1
ATOM 1363 O O . GLY A 1 189 ? 4.790 -0.997 -24.180 1.00 91.38 189 GLY A O 1
ATOM 1364 N N . GLU A 1 190 ? 6.138 -2.636 -23.413 1.00 94.94 190 GLU A N 1
ATOM 1365 C CA . GLU A 1 190 ? 5.224 -3.105 -22.370 1.00 94.94 190 GLU A CA 1
ATOM 1366 C C . GLU A 1 190 ? 5.142 -2.130 -21.196 1.00 94.94 190 GLU A C 1
ATOM 1368 O O . GLU A 1 190 ? 6.058 -1.350 -20.932 1.00 94.94 190 GLU A O 1
ATOM 1373 N N . GLN A 1 191 ? 4.035 -2.217 -20.463 1.00 96.38 191 GLN A N 1
ATOM 1374 C CA . GLN A 1 191 ? 3.769 -1.447 -19.257 1.00 96.38 191 GLN A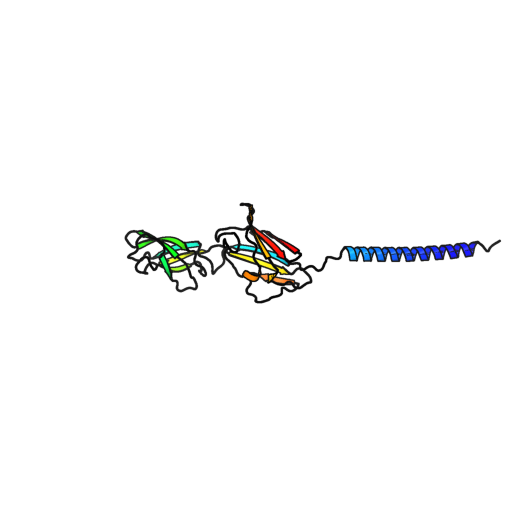 CA 1
ATOM 1375 C C . GLN A 1 191 ? 3.320 -2.395 -18.149 1.00 96.38 191 GLN A C 1
ATOM 1377 O O . GLN A 1 191 ? 2.399 -3.181 -18.367 1.00 96.38 191 GLN A O 1
ATOM 1382 N N . PHE A 1 192 ? 3.944 -2.292 -16.978 1.00 96.62 192 PHE A N 1
ATOM 1383 C CA . PHE A 1 192 ? 3.588 -3.064 -15.788 1.00 96.62 192 PHE A CA 1
ATOM 1384 C C . PHE A 1 192 ? 3.248 -2.135 -14.632 1.00 96.62 192 PHE A C 1
ATOM 1386 O O . PHE A 1 192 ? 3.834 -1.062 -14.492 1.00 96.62 192 PHE A O 1
ATOM 1393 N N . THR A 1 193 ? 2.313 -2.578 -13.800 1.00 97.12 193 THR A N 1
ATOM 1394 C CA . THR A 1 193 ? 1.828 -1.862 -12.621 1.00 97.12 193 THR A CA 1
ATOM 1395 C C . THR A 1 193 ? 1.958 -2.778 -11.414 1.00 97.12 193 THR A C 1
ATOM 1397 O O . THR A 1 193 ? 1.638 -3.961 -11.518 1.00 97.12 193 THR A O 1
ATOM 1400 N N . THR A 1 194 ? 2.453 -2.251 -10.296 1.00 97.69 194 THR A N 1
ATOM 1401 C CA . THR A 1 194 ? 2.479 -2.982 -9.025 1.00 97.69 194 THR A CA 1
ATOM 1402 C C . THR A 1 194 ? 1.059 -3.235 -8.527 1.00 97.69 194 THR A C 1
ATOM 1404 O O . THR A 1 194 ? 0.150 -2.444 -8.790 1.00 97.69 194 THR A O 1
ATOM 1407 N N . ASP A 1 195 ? 0.875 -4.279 -7.729 1.00 97.12 195 ASP A N 1
ATOM 1408 C CA . ASP A 1 195 ? -0.283 -4.336 -6.842 1.00 97.12 195 ASP A CA 1
ATOM 1409 C C . ASP A 1 195 ? -0.227 -3.148 -5.865 1.00 97.12 195 ASP A C 1
ATOM 1411 O O . ASP A 1 195 ? 0.867 -2.656 -5.565 1.00 97.12 195 ASP A O 1
ATOM 1415 N N . PRO A 1 196 ? -1.370 -2.651 -5.362 1.00 96.69 196 PRO A N 1
ATOM 1416 C CA . PRO A 1 196 ? -1.373 -1.697 -4.263 1.00 96.69 196 PRO A CA 1
ATOM 1417 C C . PRO A 1 196 ? -0.632 -2.254 -3.049 1.00 96.69 196 PRO A C 1
ATOM 1419 O O . PRO A 1 196 ? -0.892 -3.383 -2.628 1.00 96.69 196 PRO A O 1
ATOM 1422 N N . PHE A 1 197 ? 0.266 -1.460 -2.469 1.00 96.25 197 PHE A N 1
ATOM 1423 C CA . PHE A 1 197 ? 0.965 -1.850 -1.249 1.00 96.25 197 PHE A CA 1
ATOM 1424 C C . PHE A 1 197 ? 1.028 -0.711 -0.227 1.00 96.25 197 PHE A C 1
ATOM 1426 O O . PHE A 1 197 ? 1.243 0.447 -0.597 1.00 96.25 197 PHE A O 1
ATOM 1433 N N . PRO A 1 198 ? 0.868 -1.011 1.074 1.00 95.50 198 PRO A N 1
ATOM 1434 C CA . PRO A 1 198 ? 1.102 -0.034 2.120 1.00 95.50 198 PRO A CA 1
ATOM 1435 C C . PRO A 1 198 ? 2.598 0.187 2.335 1.00 95.50 198 PRO A C 1
ATOM 1437 O O . PRO A 1 198 ? 3.421 -0.713 2.147 1.00 95.50 198 PRO A O 1
ATOM 1440 N N . LEU A 1 199 ? 2.945 1.380 2.807 1.00 95.44 199 LEU A N 1
ATOM 1441 C CA . LEU A 1 199 ? 4.306 1.677 3.232 1.00 95.44 199 LEU A CA 1
ATOM 1442 C C . LEU A 1 199 ? 4.655 0.951 4.537 1.00 95.44 199 LEU A C 1
ATOM 1444 O O . LEU A 1 199 ? 3.815 0.723 5.407 1.00 95.44 199 LEU A O 1
ATOM 1448 N N . ASP A 1 200 ? 5.935 0.613 4.665 1.00 93.94 200 ASP A N 1
ATOM 1449 C CA . ASP A 1 200 ? 6.506 -0.119 5.794 1.00 93.94 200 ASP A CA 1
ATOM 1450 C C . ASP A 1 200 ? 7.915 0.403 6.089 1.00 93.94 200 ASP A C 1
ATOM 1452 O O . ASP A 1 200 ? 8.730 0.597 5.179 1.00 93.94 200 ASP A O 1
ATOM 1456 N N . ASN A 1 201 ? 8.210 0.620 7.374 1.00 93.88 201 ASN A N 1
ATOM 1457 C CA . ASN A 1 201 ? 9.469 1.224 7.809 1.00 93.88 201 ASN A CA 1
ATOM 1458 C C . ASN A 1 201 ? 10.688 0.382 7.426 1.00 93.88 201 ASN A C 1
ATOM 1460 O O . ASN A 1 201 ? 11.771 0.933 7.242 1.00 93.88 201 ASN A O 1
ATOM 1464 N N . THR A 1 202 ? 10.533 -0.937 7.348 1.00 94.00 202 THR A N 1
ATOM 1465 C CA . THR A 1 202 ? 11.638 -1.873 7.132 1.00 94.00 202 THR A CA 1
ATOM 1466 C C . THR A 1 202 ? 11.853 -2.141 5.648 1.00 94.00 202 THR A C 1
ATOM 1468 O O . THR A 1 202 ? 12.997 -2.218 5.210 1.00 94.00 202 THR A O 1
ATOM 1471 N N . ALA A 1 203 ? 10.774 -2.263 4.872 1.00 94.19 203 ALA A N 1
ATOM 1472 C CA . ALA A 1 203 ? 10.840 -2.522 3.437 1.00 94.19 203 ALA A CA 1
ATOM 1473 C C . ALA A 1 203 ? 11.078 -1.245 2.618 1.00 94.19 203 ALA A C 1
ATOM 1475 O O . ALA A 1 203 ? 11.882 -1.250 1.691 1.00 94.19 203 ALA A O 1
ATOM 1476 N N . HIS A 1 204 ? 10.419 -0.142 2.981 1.00 94.31 204 HIS A N 1
ATOM 1477 C CA . HIS A 1 204 ? 10.365 1.074 2.162 1.00 94.31 204 HIS A CA 1
ATOM 1478 C C . HIS A 1 204 ? 11.011 2.286 2.843 1.00 94.31 204 HIS A C 1
ATOM 1480 O O . HIS A 1 204 ? 11.298 3.282 2.183 1.00 94.31 204 HIS A O 1
ATOM 1486 N N . GLY A 1 205 ? 11.249 2.234 4.158 1.00 92.69 205 GLY A N 1
ATOM 1487 C CA . GLY A 1 205 ? 11.799 3.353 4.936 1.00 92.69 205 GLY A CA 1
ATOM 1488 C C . GLY A 1 205 ? 10.776 4.424 5.337 1.00 92.69 205 GLY A C 1
ATOM 1489 O O . GLY A 1 205 ? 11.168 5.462 5.865 1.00 92.69 205 GLY A O 1
ATOM 1490 N N . PHE A 1 206 ? 9.483 4.171 5.121 1.00 93.88 206 PHE A N 1
ATOM 1491 C CA . PHE A 1 206 ? 8.371 5.056 5.481 1.00 93.88 206 PHE A CA 1
ATOM 1492 C C . PHE A 1 206 ? 7.296 4.276 6.230 1.00 93.88 206 PHE A C 1
ATOM 1494 O O . PHE A 1 206 ? 7.054 3.117 5.908 1.00 93.88 206 PHE A O 1
ATOM 1501 N N . SER A 1 207 ? 6.621 4.907 7.191 1.00 93.88 207 SER A N 1
ATOM 1502 C CA . SER A 1 207 ? 5.464 4.286 7.838 1.00 93.88 207 SER A CA 1
ATOM 1503 C C . SER A 1 207 ? 4.267 4.306 6.900 1.00 93.88 207 SER A C 1
ATOM 1505 O O . SER A 1 207 ? 4.225 5.082 5.954 1.00 93.88 207 SER A O 1
ATOM 1507 N N . VAL A 1 208 ? 3.246 3.516 7.215 1.00 92.75 208 VAL A N 1
ATOM 1508 C CA . VAL A 1 208 ? 1.939 3.510 6.530 1.00 92.75 208 VAL A CA 1
ATOM 1509 C C . VAL A 1 208 ? 1.200 4.864 6.548 1.00 92.75 208 VAL A C 1
ATOM 1511 O O . VAL A 1 208 ? 0.218 5.055 5.846 1.00 92.75 208 VAL A O 1
ATOM 1514 N N . THR A 1 209 ? 1.673 5.816 7.356 1.00 91.06 209 THR A N 1
ATOM 1515 C CA . THR A 1 209 ? 1.203 7.212 7.403 1.00 91.06 209 THR A CA 1
ATOM 1516 C C . THR A 1 209 ? 2.166 8.188 6.720 1.00 91.06 209 THR A C 1
ATOM 1518 O O . THR A 1 209 ? 2.045 9.399 6.903 1.00 91.06 209 THR A O 1
ATOM 1521 N N . GLY A 1 210 ? 3.235 7.676 6.113 1.00 90.44 210 GLY A N 1
ATOM 1522 C CA . GLY A 1 210 ? 4.216 8.466 5.388 1.00 90.44 210 GLY A CA 1
ATOM 1523 C C . GLY A 1 210 ? 3.672 8.838 4.019 1.00 90.44 210 GLY A C 1
ATOM 1524 O O . GLY A 1 210 ? 2.932 8.063 3.434 1.00 90.44 210 GLY A O 1
ATOM 1525 N N . ASN A 1 211 ? 4.090 9.999 3.513 1.00 90.69 211 ASN A N 1
ATOM 1526 C CA . ASN A 1 211 ? 3.559 10.563 2.271 1.00 90.69 211 ASN A CA 1
ATOM 1527 C C . ASN A 1 211 ? 4.703 10.847 1.281 1.00 90.69 211 ASN A C 1
ATOM 1529 O O . ASN A 1 211 ? 5.029 12.016 1.023 1.00 90.69 211 ASN A O 1
ATOM 1533 N N . PRO A 1 212 ? 5.417 9.817 0.788 1.00 91.06 212 PRO A N 1
ATOM 1534 C CA . PRO A 1 212 ? 6.455 10.010 -0.210 1.00 91.06 212 PRO A CA 1
ATOM 1535 C C . PRO A 1 212 ? 5.851 10.635 -1.468 1.00 91.06 212 PRO A C 1
ATOM 1537 O O . PRO A 1 212 ? 4.870 10.153 -2.020 1.00 91.06 212 PRO A O 1
ATOM 1540 N N . ASN A 1 213 ? 6.473 11.705 -1.957 1.00 90.06 213 ASN A N 1
ATOM 1541 C CA . ASN A 1 213 ? 5.963 12.454 -3.105 1.00 90.06 213 ASN A CA 1
ATOM 1542 C C . ASN A 1 213 ? 6.819 12.330 -4.367 1.00 90.06 213 ASN A C 1
ATOM 1544 O O . ASN A 1 213 ? 6.527 12.981 -5.371 1.00 90.06 213 ASN A O 1
ATOM 1548 N N . ARG A 1 214 ? 7.852 11.480 -4.335 1.00 90.38 214 ARG A N 1
ATOM 1549 C CA . ARG A 1 214 ? 8.667 11.134 -5.503 1.00 90.38 214 ARG A CA 1
ATOM 1550 C C . ARG A 1 214 ? 9.128 9.689 -5.459 1.00 90.38 214 ARG A C 1
ATOM 1552 O O . ARG A 1 214 ? 9.442 9.174 -4.383 1.00 90.38 214 ARG A O 1
ATOM 1559 N N . ALA A 1 215 ? 9.291 9.110 -6.640 1.00 92.06 215 ALA A N 1
ATOM 1560 C CA . ALA A 1 215 ? 9.905 7.810 -6.840 1.00 92.06 215 ALA A CA 1
ATOM 1561 C C . ALA A 1 215 ? 11.086 7.927 -7.812 1.00 92.06 215 ALA A C 1
ATOM 1563 O O . ALA A 1 215 ? 11.022 8.615 -8.834 1.00 92.06 215 ALA A O 1
ATOM 1564 N N . PHE A 1 216 ? 12.169 7.236 -7.484 1.00 90.62 216 PHE A N 1
ATOM 1565 C CA . PHE A 1 216 ? 13.330 7.053 -8.342 1.00 90.62 216 PHE A CA 1
ATOM 1566 C C . PHE A 1 216 ? 13.380 5.599 -8.760 1.00 90.62 216 PHE A C 1
ATOM 1568 O O . PHE A 1 216 ? 13.239 4.718 -7.916 1.00 90.62 216 PHE A O 1
ATOM 1575 N N . LEU A 1 217 ? 13.605 5.363 -10.042 1.00 91.81 217 LEU A N 1
ATOM 1576 C CA . LEU A 1 217 ? 13.817 4.046 -10.606 1.00 91.81 217 LEU A CA 1
ATOM 1577 C C . LEU A 1 217 ? 15.266 3.934 -11.051 1.00 91.81 217 LEU A C 1
ATOM 1579 O O . LEU A 1 217 ? 15.813 4.835 -11.686 1.00 91.81 217 LEU A O 1
ATOM 1583 N N . SER A 1 218 ? 15.870 2.805 -10.729 1.00 86.88 218 SER A N 1
ATOM 1584 C CA . SER A 1 218 ? 17.177 2.410 -11.213 1.00 86.88 218 SER A CA 1
ATOM 1585 C C . SER A 1 218 ? 17.076 1.016 -11.803 1.00 86.88 218 SER A C 1
ATOM 1587 O O . SER A 1 218 ? 16.399 0.142 -11.267 1.00 86.88 218 SER A O 1
ATOM 1589 N N . ILE A 1 219 ? 17.753 0.826 -12.915 1.00 85.12 219 ILE A N 1
ATOM 1590 C CA . ILE A 1 219 ? 18.067 -0.462 -13.511 1.00 85.12 219 ILE A CA 1
ATOM 1591 C C . ILE A 1 219 ? 19.580 -0.494 -13.692 1.00 85.12 219 ILE A C 1
ATOM 1593 O O . ILE A 1 219 ? 20.219 0.562 -13.735 1.00 85.12 219 ILE A O 1
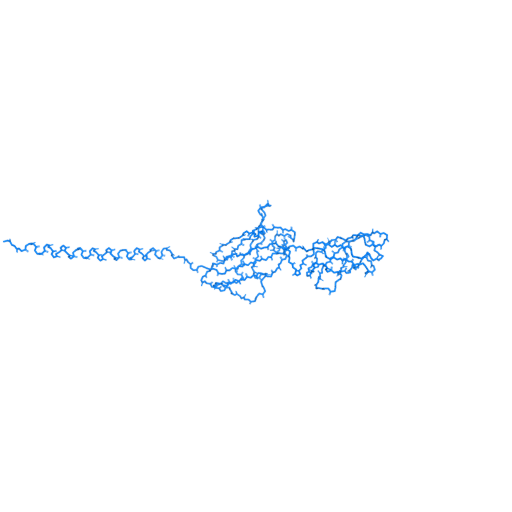ATOM 1597 N N . TYR A 1 220 ? 20.170 -1.686 -13.771 1.00 68.44 220 TYR A N 1
ATOM 1598 C CA . TYR A 1 220 ? 21.587 -1.800 -14.115 1.00 68.44 220 TYR A CA 1
ATOM 1599 C C . TYR A 1 220 ? 21.839 -0.958 -15.387 1.00 68.44 220 TYR A C 1
ATOM 1601 O O . TYR A 1 220 ? 21.185 -1.170 -16.404 1.00 68.44 220 TYR A O 1
ATOM 1609 N N . ASP A 1 221 ? 22.695 0.063 -15.269 1.00 56.41 221 ASP A N 1
ATOM 1610 C CA . ASP A 1 221 ? 23.065 1.049 -16.301 1.00 56.41 221 ASP A CA 1
ATOM 1611 C C . ASP A 1 221 ? 22.051 2.158 -16.710 1.00 56.41 221 ASP A C 1
ATOM 1613 O O . ASP A 1 221 ? 22.416 3.018 -17.513 1.00 56.41 221 ASP A O 1
ATOM 1617 N N . HIS A 1 222 ? 20.850 2.286 -16.114 1.00 64.50 222 HIS A N 1
ATOM 1618 C CA . HIS A 1 222 ? 19.936 3.425 -16.389 1.00 64.50 222 HIS A CA 1
ATOM 1619 C C . HIS A 1 222 ? 19.095 3.874 -15.173 1.00 64.50 222 HIS A C 1
ATOM 1621 O O . HIS A 1 222 ? 18.612 3.065 -14.388 1.00 64.50 222 HIS A O 1
ATOM 1627 N N . ASN A 1 223 ? 18.877 5.189 -15.018 1.00 58.91 223 ASN A N 1
ATOM 1628 C CA . ASN A 1 223 ? 18.086 5.776 -13.925 1.00 58.91 223 ASN A CA 1
ATOM 1629 C C . ASN A 1 223 ? 16.966 6.680 -14.468 1.00 58.91 223 ASN A C 1
ATOM 1631 O O . ASN A 1 223 ? 17.201 7.469 -15.379 1.00 58.91 223 ASN A O 1
ATOM 1635 N N . SER A 1 224 ? 15.780 6.621 -13.861 1.00 74.19 224 SER A N 1
ATOM 1636 C CA . SER A 1 224 ? 14.594 7.428 -14.192 1.00 74.19 224 SER A CA 1
ATOM 1637 C C . SER A 1 224 ? 13.933 7.979 -12.915 1.00 74.19 224 SER A C 1
ATOM 1639 O O . SER A 1 224 ? 14.170 7.463 -11.822 1.00 74.19 224 SER A O 1
ATOM 1641 N N . PHE A 1 225 ? 13.127 9.044 -13.002 1.00 68.81 225 PHE A N 1
ATOM 1642 C CA . PHE A 1 225 ? 12.427 9.627 -11.843 1.00 68.81 225 PHE A CA 1
ATOM 1643 C C . PHE A 1 225 ? 11.035 10.162 -12.208 1.00 68.81 225 PHE A C 1
ATOM 1645 O O . PHE A 1 225 ? 10.817 10.592 -13.340 1.00 68.81 225 PHE A O 1
ATOM 1652 N N . ALA A 1 226 ? 10.113 10.172 -11.239 1.00 75.19 226 ALA A N 1
ATOM 1653 C CA . ALA A 1 226 ? 8.784 10.776 -11.368 1.00 75.19 226 ALA A CA 1
ATOM 1654 C C . ALA A 1 226 ? 8.280 11.371 -10.038 1.00 75.19 226 ALA A C 1
ATOM 1656 O O . ALA A 1 226 ? 8.600 10.871 -8.955 1.00 75.19 226 ALA A O 1
ATOM 1657 N N . ASP A 1 227 ? 7.462 12.422 -10.140 1.00 77.19 227 ASP A N 1
ATOM 1658 C CA . ASP A 1 227 ? 6.753 13.062 -9.023 1.00 77.19 227 ASP A CA 1
ATOM 1659 C C . ASP A 1 227 ? 5.295 12.546 -8.937 1.00 77.19 227 ASP A C 1
ATOM 1661 O O . ASP A 1 227 ? 4.757 12.033 -9.922 1.00 77.19 227 ASP A O 1
ATOM 1665 N N . VAL A 1 228 ? 4.641 12.678 -7.774 1.00 67.62 228 VAL A N 1
ATOM 1666 C CA . VAL A 1 228 ? 3.218 12.302 -7.605 1.00 67.62 228 VAL A CA 1
ATOM 1667 C C . VAL A 1 228 ? 2.308 13.184 -8.459 1.00 67.62 228 VAL A C 1
ATOM 1669 O O . VAL A 1 228 ? 2.367 14.413 -8.381 1.00 67.62 228 VAL A O 1
ATOM 1672 N N . ASN A 1 229 ? 1.410 12.551 -9.216 1.00 59.91 229 ASN A N 1
ATOM 1673 C CA . ASN A 1 229 ? 0.308 13.247 -9.876 1.00 59.91 229 ASN A CA 1
ATOM 1674 C C . ASN A 1 229 ? -0.821 13.486 -8.864 1.00 59.91 229 ASN A C 1
ATOM 1676 O O . ASN A 1 229 ? -1.443 12.529 -8.404 1.00 59.91 229 ASN A O 1
ATOM 1680 N N . SER A 1 230 ? -1.047 14.758 -8.524 1.00 43.38 230 SER A N 1
ATOM 1681 C CA . SER A 1 230 ? -2.147 15.243 -7.676 1.00 43.38 230 SER A CA 1
ATOM 1682 C C . SER A 1 230 ? -3.503 15.206 -8.370 1.00 43.38 230 SER A C 1
ATOM 1684 O O . SER A 1 230 ? -3.542 15.664 -9.539 1.00 43.38 230 SER A O 1
#

pLDDT: mean 87.23, std 12.92, range [43.38, 97.88]

Secondary structure (DSSP, 8-state):
--SHHHHHHHHHHHHHHHHHHHHHHHHHHHHHHHHHHT-------EEEEEEEEEE-SSB-EEEEEEEE--SS--SEEEEEEEESSS-B--EEEEEEETTEEEEEEEEE--BSBPTT-EEEE-SSSSS-EEEEEEEE-EEEEEEEEE-SSS-EEGGG-EEEEEETTTTEE---EEGGGG--S--SEE-TT-EEEPPPB---TTTTSS-TT----EEEEEETTEEEEEE---

Foldseek 3Di:
DPDPVVVVVVVVVVVVVVVVVVVVVVVVVVVVVVVVVPPPPLDFDKAWPAKAWFFDPQAKFDDKWWPWFDFQAAFFWQFAKDFPFPKDDWTWTFHDDPRTGPGIGTPTIITNDDAQTKIFTHDGGDSGTIMGRHGHFIWIKIKMAGQGQDKAFQQQKKKKFAAPVVRDIWDIDGLVVFFDPPDRIHHHGDMGMGHTGADDCVHHVAHSNDDGFKMWIDGVPDIYIDGHDD

Sequence (230 aa):
MSGSSVGAMVVGTVFIMVFGMATVSLIDNVNQSIKNSDYELPDPKVDIISFTDSVQSPGPVNSVSVFSGGTGYSTGGGCTTTTTGDGTGLVVSVTDDSNAVDSITVEQIGSGYEIGDQFTIAGCGNADAVGTVVSLHEQIVITIKNMGSENVLISDIWIILSETSSKSMGIPFSFDSHYSGGNNYFFPGEQFTTDPFPLDNTAHGFSVTGNPNRAFLSIYDHNSFADVNS